Protein AF-A0A8H7UE81-F1 (afdb_monomer_lite)

Foldseek 3Di:
DDDDDDDDDDDDDDDDDDDDDDDDDDDDDDDDDDDDDPPVVVVVVVVVVVVVVVVVVVVVVVVVVVVVVVVVVVVVVVVVVVVVVVVVVVVVVVVVVVVVVVVVVVVVVVVVVVVVVVVVLVCLQDCQPDFDFLFAALQRWTWGDRACHVPPDPAPPLKIKTWGHDPVSLVVQQVLVVDDDDDPPPDPDDPARHLVRSLVVCVVVVNPVSSVLSVVLVCVVVVNDDDDPVSNDGDMDIDQALVVLVVVLVVQDCVDPGSVSSSVSCVVCSVSSNVSSVVVVD

Sequence (282 aa):
MDRADTDNDNDIAETEETNDSLQSESEALSDEEEEEDEEEEDIRKVQRRAEHESRHKSRQAKLKQRQLEREAMENRRLKLYQQQRAEARAKSQEMKLKAEQRRKLDESERQLHKKLEQIERDMRKFATLRVRPLGRDRFYNKYYYFDNIGGSCVHGTSRLYVQSPTDADIVVLRSRDESEPMDADELPCGRGGGTDFMTQLMRAQGLQKEAEWLQRKILTLRGNLETSHDDSSDRWYCYSEPEEIDALLEWLNPQGVREYRLKNEIEKQYHGMITGMKKRTH

Secondary structure (DSSP, 8-state):
-------------------------------------HHHHHHHHHHHHHHHHHHHHHHHHHHHHHHHHHHHHHHHHHHHHHHHHHHHHHHHHHHHHHHHHHHHHHHHHHHHHHHHHHHHHHHHHH-TT-PPP-EE-TT--EEEE--STTSSSSS----EEEEPPPHHHHHHHHTTTSS----TT--SS-S--SHHHHHHHHHHTT-HHHHHHHHHHHHHTTTSS---TTTTSPPEEEE-SHHHHHHHHHHS-TTSHHHHHHHHHHHHHHHHHHHHHHTT--

Structure (mmCIF, N/CA/C/O backbone):
data_AF-A0A8H7UE81-F1
#
_entry.id   AF-A0A8H7UE81-F1
#
loop_
_atom_site.group_PDB
_atom_site.id
_atom_site.type_symbol
_atom_site.label_atom_id
_atom_site.label_alt_id
_atom_site.label_comp_id
_atom_site.label_asym_id
_atom_site.label_entity_id
_atom_site.label_seq_id
_atom_site.pdbx_PDB_ins_code
_atom_site.Cartn_x
_atom_site.Cartn_y
_atom_site.Cartn_z
_atom_site.occupancy
_atom_site.B_iso_or_equiv
_atom_site.auth_seq_id
_atom_site.auth_comp_id
_atom_site.auth_asym_id
_atom_site.auth_atom_id
_atom_site.pdbx_PDB_model_num
ATOM 1 N N . MET A 1 1 ? -39.812 -37.797 3.261 1.00 41.59 1 MET A N 1
ATOM 2 C CA . MET A 1 1 ? -38.923 -38.138 4.397 1.00 41.59 1 MET A CA 1
ATOM 3 C C . MET A 1 1 ? -39.091 -37.059 5.461 1.00 41.59 1 MET A C 1
ATOM 5 O O . MET A 1 1 ? -38.362 -36.081 5.407 1.00 41.59 1 MET A O 1
ATOM 9 N N . ASP A 1 2 ? -40.072 -37.045 6.365 1.00 37.84 2 ASP A N 1
ATOM 10 C CA . ASP A 1 2 ? -41.006 -38.036 6.963 1.00 37.84 2 ASP A CA 1
ATOM 11 C C . ASP A 1 2 ? -40.688 -38.277 8.447 1.00 37.84 2 ASP A C 1
ATOM 13 O O . ASP A 1 2 ? -39.939 -39.198 8.796 1.00 37.84 2 ASP A O 1
ATOM 17 N N . ARG A 1 3 ? -41.282 -37.418 9.286 1.00 41.06 3 ARG A N 1
ATOM 18 C CA . ARG A 1 3 ? -41.897 -37.653 10.612 1.00 41.06 3 ARG A CA 1
ATOM 19 C C . ARG A 1 3 ? -42.258 -36.261 11.166 1.00 41.06 3 ARG A C 1
ATOM 21 O O . ARG A 1 3 ? -41.348 -35.463 11.360 1.00 41.06 3 ARG A O 1
ATOM 28 N N . ALA A 1 4 ? -43.525 -35.843 11.190 1.00 41.62 4 ALA A N 1
ATOM 29 C CA . ALA A 1 4 ? -44.670 -36.420 11.915 1.00 41.62 4 ALA A CA 1
ATOM 30 C C . ALA A 1 4 ? -44.394 -36.415 13.432 1.00 41.62 4 ALA A C 1
ATOM 32 O O . ALA A 1 4 ? -43.507 -37.148 13.867 1.00 41.62 4 ALA A O 1
ATOM 33 N N . ASP A 1 5 ? -44.918 -35.479 14.230 1.00 44.38 5 ASP A N 1
ATOM 34 C CA . ASP A 1 5 ? -46.324 -35.082 14.507 1.00 44.38 5 ASP A CA 1
ATOM 35 C C . ASP A 1 5 ? -46.954 -35.937 15.618 1.00 44.38 5 ASP A C 1
ATOM 37 O O . ASP A 1 5 ? -47.146 -37.135 15.431 1.00 44.38 5 ASP A O 1
ATOM 41 N N . THR A 1 6 ? -47.316 -35.283 16.729 1.00 46.00 6 THR A N 1
ATOM 42 C CA . THR A 1 6 ? -48.453 -35.596 17.623 1.00 46.00 6 THR A CA 1
ATOM 43 C C . THR A 1 6 ? -48.687 -34.403 18.554 1.00 46.00 6 THR A C 1
ATOM 45 O O . THR A 1 6 ? -47.811 -34.079 19.360 1.00 46.00 6 THR A O 1
ATOM 48 N N . ASP A 1 7 ? -49.865 -33.794 18.479 1.00 40.25 7 ASP A N 1
ATOM 49 C CA . ASP A 1 7 ? -50.417 -32.912 19.514 1.00 40.25 7 ASP A CA 1
ATOM 50 C C . ASP A 1 7 ? -50.846 -33.718 20.760 1.00 40.25 7 ASP A C 1
ATOM 52 O O . ASP A 1 7 ? -51.019 -34.934 20.669 1.00 40.25 7 ASP A O 1
ATOM 56 N N . ASN A 1 8 ? -51.094 -33.048 21.896 1.00 36.12 8 ASN A N 1
ATOM 57 C CA . ASN A 1 8 ? -52.338 -33.273 22.651 1.00 36.12 8 ASN A CA 1
ATOM 58 C C . ASN A 1 8 ? -52.671 -32.117 23.613 1.00 36.12 8 ASN A C 1
ATOM 60 O O . ASN A 1 8 ? -51.793 -31.467 24.179 1.00 36.12 8 ASN A O 1
ATOM 64 N N . ASP A 1 9 ? -53.971 -31.932 23.803 1.00 34.91 9 ASP A N 1
ATOM 65 C CA . ASP A 1 9 ? -54.678 -30.881 24.525 1.00 34.91 9 ASP A CA 1
ATOM 66 C C . ASP A 1 9 ? -54.268 -30.593 25.983 1.00 34.91 9 ASP A C 1
ATOM 68 O O . ASP A 1 9 ? -54.035 -31.479 26.805 1.00 34.91 9 ASP A O 1
ATOM 72 N N . ASN A 1 10 ? -54.261 -29.291 26.279 1.00 36.09 10 ASN A N 1
ATOM 73 C CA . ASN A 1 10 ? -55.093 -28.618 27.286 1.00 36.09 10 ASN A CA 1
ATOM 74 C C . ASN A 1 10 ? -55.990 -29.496 28.191 1.00 36.09 10 ASN A C 1
ATOM 76 O O . ASN A 1 10 ? -56.840 -30.212 27.677 1.00 36.09 10 ASN A O 1
ATOM 80 N N . ASP A 1 11 ? -55.967 -29.251 29.510 1.00 35.97 11 ASP A N 1
ATOM 81 C CA . ASP A 1 11 ? -57.231 -29.142 30.257 1.00 35.97 11 ASP A CA 1
ATOM 82 C C . ASP A 1 11 ? -57.127 -28.319 31.555 1.00 35.97 11 ASP A C 1
ATOM 84 O O . ASP A 1 11 ? -56.048 -28.167 32.136 1.00 35.97 11 ASP A O 1
ATOM 88 N N . ILE A 1 12 ? -58.266 -27.774 31.996 1.00 38.56 12 ILE A N 1
ATOM 89 C CA . ILE A 1 12 ? -58.421 -26.955 33.212 1.00 38.56 12 ILE A CA 1
ATOM 90 C C . ILE A 1 12 ? -59.447 -27.633 34.124 1.00 38.56 12 ILE A C 1
ATOM 92 O O . ILE A 1 12 ? -60.544 -27.955 33.680 1.00 38.56 12 ILE A O 1
ATOM 96 N N . ALA A 1 13 ? -59.124 -27.792 35.409 1.00 36.06 13 ALA A N 1
ATOM 97 C CA . ALA A 1 13 ? -60.052 -28.320 36.408 1.00 36.06 13 ALA A CA 1
ATOM 98 C C . ALA A 1 13 ? -60.057 -27.448 37.672 1.00 36.06 13 ALA A C 1
ATOM 100 O O . ALA A 1 13 ? -59.166 -27.540 38.519 1.00 36.06 13 ALA A O 1
ATOM 101 N N . GLU A 1 14 ? -61.080 -26.605 37.792 1.00 34.16 14 GLU A N 1
ATOM 102 C CA . GLU A 1 14 ? -61.516 -26.038 39.068 1.00 34.16 14 GLU A CA 1
ATOM 103 C C . GLU A 1 14 ? -62.412 -27.061 39.782 1.00 34.16 14 GLU A C 1
ATOM 105 O O . GLU A 1 14 ? -63.238 -27.712 39.144 1.00 34.16 14 GLU A O 1
ATOM 110 N N . THR A 1 15 ? -62.301 -27.170 41.107 1.00 34.50 15 THR A N 1
ATOM 111 C CA . THR A 1 15 ? -63.325 -27.814 41.944 1.00 34.50 15 THR A CA 1
ATOM 112 C C . THR A 1 15 ? -63.499 -27.016 43.231 1.00 34.50 15 THR A C 1
ATOM 114 O O . THR A 1 15 ? -62.699 -27.143 44.162 1.00 34.50 15 THR A O 1
ATOM 117 N N . GLU A 1 16 ? -64.543 -26.194 43.284 1.00 33.41 16 GLU A N 1
ATOM 118 C CA . GLU A 1 16 ? -65.120 -25.751 44.552 1.00 33.41 16 GLU A CA 1
ATOM 119 C C . GLU A 1 16 ? -65.961 -26.891 45.145 1.00 33.41 16 GLU A C 1
ATOM 121 O O . GLU A 1 16 ? -66.726 -27.527 44.426 1.00 33.41 16 GLU A O 1
ATOM 126 N N . GLU A 1 17 ? -65.902 -27.083 46.462 1.00 35.72 17 GLU A N 1
ATOM 127 C CA . GLU A 1 17 ? -67.034 -27.603 47.238 1.00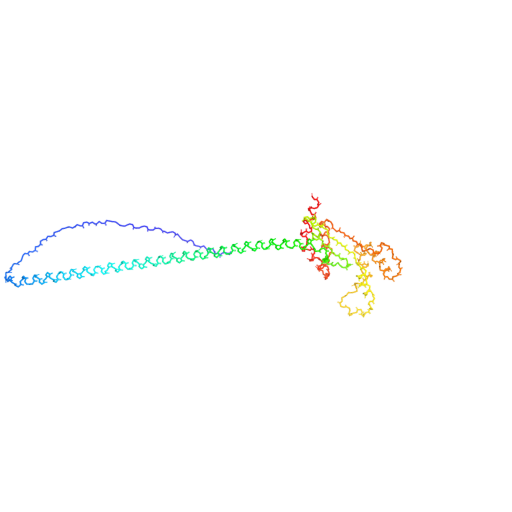 35.72 17 GLU A CA 1
ATOM 128 C C . GLU A 1 17 ? -67.204 -26.734 48.492 1.00 35.72 17 GLU A C 1
ATOM 130 O O . GLU A 1 17 ? -66.238 -26.178 49.023 1.00 35.72 17 GLU A O 1
ATOM 135 N N . THR A 1 18 ? -68.452 -26.554 48.928 1.00 29.69 18 THR A N 1
ATOM 136 C CA . THR A 1 18 ? -68.855 -25.601 49.976 1.00 29.69 18 THR A CA 1
ATOM 137 C C . THR A 1 18 ? -69.979 -26.179 50.845 1.00 29.69 18 THR A C 1
ATOM 139 O O . THR A 1 18 ? -70.654 -27.115 50.422 1.00 29.69 18 THR A O 1
ATOM 142 N N . ASN A 1 19 ? -70.222 -25.563 52.016 1.00 31.36 19 ASN A N 1
ATOM 143 C CA . ASN A 1 19 ? -71.330 -25.861 52.950 1.00 31.36 19 ASN A CA 1
ATOM 144 C C . ASN A 1 19 ? -71.266 -27.247 53.655 1.00 31.36 19 ASN A C 1
ATOM 146 O O . ASN A 1 19 ? -70.508 -28.116 53.245 1.00 31.36 19 ASN A O 1
ATOM 150 N N . ASP A 1 20 ? -71.962 -27.542 54.767 1.00 30.06 20 ASP A N 1
ATOM 151 C CA . ASP A 1 20 ? -72.827 -26.783 55.711 1.00 30.06 20 ASP A CA 1
ATOM 152 C C . ASP A 1 20 ? -72.676 -27.488 57.103 1.00 30.06 20 ASP A C 1
ATOM 154 O O . ASP A 1 20 ? -72.632 -28.714 57.131 1.00 30.06 20 ASP A O 1
ATOM 158 N N . SER A 1 21 ? -72.355 -26.847 58.242 1.00 31.47 21 SER A N 1
ATOM 159 C CA . SER A 1 21 ? -73.220 -26.100 59.197 1.00 31.47 21 SER A CA 1
ATOM 160 C C . SER A 1 21 ? -73.780 -26.932 60.384 1.00 31.47 21 SER A C 1
ATOM 162 O O . SER A 1 21 ? -73.646 -28.149 60.409 1.00 31.47 21 SER A O 1
ATOM 164 N N . LEU A 1 22 ? -74.386 -26.231 61.364 1.00 32.94 22 LEU A N 1
ATOM 165 C CA . LEU A 1 22 ? -74.995 -26.671 62.650 1.00 32.94 22 LEU A CA 1
ATOM 166 C C . LEU A 1 22 ? -73.989 -27.173 63.729 1.00 32.94 22 LEU A C 1
ATOM 168 O O . LEU A 1 22 ? -73.112 -27.976 63.438 1.00 32.94 22 LEU A O 1
ATOM 172 N N . GLN A 1 23 ? -73.889 -26.623 64.956 1.00 30.14 23 GLN A N 1
ATOM 173 C CA . GLN A 1 23 ? -74.858 -26.346 66.057 1.00 30.14 23 GLN A CA 1
ATOM 174 C C . GLN A 1 23 ? -75.283 -27.621 66.825 1.00 30.14 23 GLN A C 1
ATOM 176 O O . GLN A 1 23 ? -75.613 -28.615 66.196 1.00 30.14 23 GLN A O 1
ATOM 181 N N . SER A 1 24 ? -75.004 -27.701 68.142 1.00 31.77 24 SER A N 1
ATOM 182 C CA . SER A 1 24 ? -75.920 -27.451 69.298 1.00 31.77 24 SER A CA 1
ATOM 183 C C . SER A 1 24 ? -76.990 -28.559 69.452 1.00 31.77 24 SER A C 1
ATOM 185 O O . SER A 1 24 ? -77.521 -29.004 68.447 1.00 31.77 24 SER A O 1
ATOM 187 N N . GLU A 1 25 ? -77.364 -29.085 70.628 1.00 31.19 25 GLU A N 1
ATOM 188 C CA . GLU A 1 25 ? -77.240 -28.618 72.026 1.00 31.19 25 GLU A CA 1
ATOM 189 C C . GLU A 1 25 ? -77.549 -29.777 73.020 1.00 31.19 25 GLU A C 1
ATOM 191 O O . GLU A 1 25 ? -78.052 -30.802 72.570 1.00 31.19 25 GLU A O 1
ATOM 196 N N . SER A 1 26 ? -77.324 -29.571 74.336 1.00 31.92 26 SER A N 1
ATOM 197 C CA . SER A 1 26 ? -77.965 -30.279 75.488 1.00 31.92 26 SER A CA 1
ATOM 198 C C . SER A 1 26 ? -77.801 -31.833 75.603 1.00 31.92 26 SER A C 1
ATOM 200 O O . SER A 1 26 ? -77.196 -32.456 74.738 1.00 31.92 26 SER A O 1
ATOM 202 N N . GLU A 1 27 ? -78.176 -32.564 76.675 1.00 32.25 27 GLU A N 1
ATOM 203 C CA . GLU A 1 27 ? -78.652 -32.262 78.050 1.00 32.25 27 GLU A CA 1
ATOM 204 C C . GLU A 1 27 ? -78.404 -33.467 79.011 1.00 32.25 27 GLU A C 1
ATOM 206 O O . GLU A 1 27 ? -78.189 -34.563 78.509 1.00 32.25 27 GLU A O 1
ATOM 211 N N . ALA A 1 28 ? -78.501 -33.256 80.345 1.00 33.12 28 ALA A N 1
ATOM 212 C CA . ALA A 1 28 ? -78.906 -34.187 81.445 1.00 33.12 28 ALA A CA 1
ATOM 213 C C . ALA A 1 28 ? -78.348 -35.647 81.543 1.00 33.12 28 ALA A C 1
ATOM 215 O O . ALA A 1 28 ? -78.175 -36.342 80.553 1.00 33.12 28 ALA A O 1
ATOM 216 N N . LEU A 1 29 ? -78.122 -36.277 82.709 1.00 31.31 29 LEU A N 1
ATOM 217 C CA . LEU A 1 29 ? -78.231 -35.955 84.156 1.00 31.31 29 LEU A CA 1
ATOM 218 C C . LEU A 1 29 ? -77.069 -36.745 84.872 1.00 31.31 29 LEU A C 1
ATOM 220 O O . LEU A 1 29 ? -76.071 -36.982 84.195 1.00 31.31 29 LEU A O 1
ATOM 224 N N . SER A 1 30 ? -77.004 -37.201 86.139 1.00 29.77 30 SER A N 1
ATOM 225 C CA . SER A 1 30 ? -77.845 -37.252 87.361 1.00 29.77 30 SER A CA 1
ATOM 226 C C . SER A 1 30 ? -76.956 -37.243 88.624 1.00 29.77 30 SER A C 1
ATOM 228 O O . SER A 1 30 ? -75.737 -37.372 88.514 1.00 29.77 30 SER A O 1
ATOM 230 N N . ASP A 1 31 ? -77.568 -37.151 89.808 1.00 30.66 31 ASP A N 1
ATOM 231 C CA . ASP A 1 31 ? -76.907 -37.253 91.121 1.00 30.66 31 ASP A CA 1
ATOM 232 C C . ASP A 1 31 ? -76.644 -38.700 91.581 1.00 30.66 31 ASP A C 1
ATOM 234 O O . ASP A 1 31 ? -77.321 -39.630 91.141 1.00 30.66 31 ASP A O 1
ATOM 238 N N . GLU A 1 32 ? -75.716 -38.845 92.532 1.00 32.62 32 GLU A N 1
ATOM 239 C CA . GLU A 1 32 ? -75.903 -39.583 93.797 1.00 32.62 32 GLU A CA 1
ATOM 240 C C . GLU A 1 32 ? -74.931 -38.977 94.843 1.00 32.62 32 GLU A C 1
ATOM 242 O O . GLU A 1 32 ? -73.785 -38.662 94.511 1.00 32.62 32 GLU A O 1
ATOM 247 N N . GLU A 1 33 ? -75.396 -38.736 96.074 1.00 33.41 33 GLU A N 1
ATOM 248 C CA . GLU A 1 33 ? -74.637 -38.086 97.164 1.00 33.41 33 GLU A CA 1
ATOM 249 C C . GLU A 1 33 ? -74.124 -39.112 98.189 1.00 33.41 33 GLU A C 1
ATOM 251 O O . GLU A 1 33 ? -74.821 -40.081 98.476 1.00 33.41 33 GLU A O 1
ATOM 256 N N . GLU A 1 34 ? -72.974 -38.846 98.823 1.00 32.41 34 GLU A N 1
ATOM 257 C CA . GLU A 1 34 ? -72.716 -39.248 100.218 1.00 32.41 34 GLU A CA 1
ATOM 258 C C . GLU A 1 34 ? -71.622 -38.354 100.854 1.00 32.41 34 GLU A C 1
ATOM 260 O O . GLU A 1 34 ? -70.710 -37.877 100.171 1.00 32.41 34 GLU A O 1
ATOM 265 N N . GLU A 1 35 ? -71.761 -38.082 102.155 1.00 33.22 35 GLU A N 1
ATOM 266 C CA . GLU A 1 35 ? -70.891 -37.231 102.996 1.00 33.22 35 GLU A CA 1
ATOM 267 C C . GLU A 1 35 ? -69.683 -38.066 103.530 1.00 33.22 35 GLU A C 1
ATOM 269 O O . GLU A 1 35 ? -69.593 -39.258 103.246 1.00 33.22 35 GLU A O 1
ATOM 274 N N . GLU A 1 36 ? -68.675 -37.605 104.283 1.00 33.59 36 GLU A N 1
ATOM 275 C CA . GLU A 1 36 ? -68.329 -36.338 104.955 1.00 33.59 36 GLU A CA 1
ATOM 276 C C . GLU A 1 36 ? -66.791 -36.370 105.223 1.00 33.59 36 GLU A C 1
ATOM 278 O O . GLU A 1 36 ? -66.285 -37.449 105.518 1.00 33.59 36 GLU A O 1
ATOM 283 N N . ASP A 1 37 ? -66.036 -35.257 105.108 1.00 37.47 37 ASP A N 1
ATOM 284 C CA . ASP A 1 37 ? -64.679 -35.052 105.712 1.00 37.47 37 ASP A CA 1
ATOM 285 C C . ASP A 1 37 ? -64.059 -33.704 105.241 1.00 37.47 37 ASP A C 1
ATOM 287 O O . ASP A 1 37 ? -63.240 -33.634 104.314 1.00 37.47 37 ASP A O 1
ATOM 291 N N . GLU A 1 38 ? -64.468 -32.578 105.839 1.00 51.12 38 GLU A N 1
ATOM 292 C CA . GLU A 1 38 ? -64.160 -31.243 105.283 1.00 51.12 38 GLU A CA 1
ATOM 293 C C . GLU A 1 38 ? -62.672 -30.822 105.366 1.00 51.12 38 GLU A C 1
ATOM 295 O O . GLU A 1 38 ? -62.179 -30.126 104.471 1.00 51.12 38 GLU A O 1
ATOM 300 N N . GLU A 1 39 ? -61.924 -31.249 106.394 1.00 48.16 39 GLU A N 1
ATOM 301 C CA . GLU A 1 39 ? -60.552 -30.757 106.633 1.00 48.16 39 GLU A CA 1
ATOM 302 C C . GLU A 1 39 ? -59.500 -31.334 105.659 1.00 48.16 39 GLU A C 1
ATOM 304 O O . GLU A 1 39 ? -58.555 -30.635 105.276 1.00 48.16 39 GLU A O 1
ATOM 309 N N . GLU A 1 40 ? -59.662 -32.577 105.186 1.00 46.91 40 GLU A N 1
ATOM 310 C CA . GLU A 1 40 ? -58.766 -33.151 104.167 1.00 46.91 40 GLU A CA 1
ATOM 311 C C . GLU A 1 40 ? -59.047 -32.593 102.761 1.00 46.91 40 GLU A C 1
ATOM 313 O O . GLU A 1 40 ? -58.110 -32.370 101.982 1.00 46.91 40 GLU A O 1
ATOM 318 N N . GLU A 1 41 ? -60.312 -32.317 102.423 1.00 50.47 41 GLU A N 1
ATOM 319 C CA . GLU A 1 41 ? -60.690 -31.771 101.113 1.00 50.47 41 GLU A CA 1
ATOM 320 C C . GLU A 1 41 ? -60.045 -30.398 100.862 1.00 50.47 41 GLU A C 1
ATOM 322 O O . GLU A 1 41 ? -59.565 -30.136 99.755 1.00 50.47 41 GLU A O 1
ATOM 327 N N . ASP A 1 42 ? -59.946 -29.542 101.886 1.00 55.59 42 ASP A N 1
ATOM 328 C CA . ASP A 1 42 ? -59.357 -28.202 101.773 1.00 55.59 42 ASP A CA 1
ATOM 329 C C . ASP A 1 42 ? -57.827 -28.211 101.617 1.00 55.59 42 ASP A C 1
ATOM 331 O O . ASP A 1 42 ? -57.296 -27.510 100.744 1.00 55.59 42 ASP A O 1
ATOM 335 N N . ILE A 1 43 ? -57.104 -29.093 102.319 1.00 56.38 43 ILE A N 1
ATOM 336 C CA . ILE A 1 43 ? -55.666 -29.312 102.065 1.00 56.38 43 ILE A CA 1
ATOM 337 C C . ILE A 1 43 ? -55.464 -29.818 100.628 1.00 56.38 43 ILE A C 1
ATOM 339 O O . ILE A 1 43 ? -54.633 -29.288 99.876 1.00 56.38 43 ILE A O 1
ATOM 343 N N . ARG A 1 44 ? -56.284 -30.787 100.197 1.00 57.00 44 ARG A N 1
ATOM 344 C CA . ARG A 1 44 ? -56.272 -31.317 98.827 1.00 57.00 44 ARG A CA 1
ATOM 345 C C . ARG A 1 44 ? -56.682 -30.249 97.799 1.00 57.00 44 ARG A C 1
ATOM 347 O O . ARG A 1 44 ? -56.154 -30.257 96.689 1.00 57.00 44 ARG A O 1
ATOM 354 N N . LYS A 1 45 ? -57.584 -29.300 98.101 1.00 61.69 45 LYS A N 1
ATOM 355 C CA . LYS A 1 45 ? -57.950 -28.158 97.221 1.00 61.69 45 LYS A CA 1
ATOM 356 C C . LYS A 1 45 ? -56.788 -27.181 97.067 1.00 61.69 45 LYS A C 1
ATOM 358 O O . LYS A 1 45 ? -56.515 -26.753 95.946 1.00 61.69 45 LYS A O 1
ATOM 363 N N . VAL A 1 46 ? -56.087 -26.839 98.152 1.00 64.25 46 VAL A N 1
ATOM 364 C CA . VAL A 1 46 ? -54.916 -25.944 98.104 1.00 64.25 46 VAL A CA 1
ATOM 365 C C . VAL A 1 46 ? -53.786 -26.579 97.292 1.00 64.25 46 VAL A C 1
ATOM 367 O O . VAL A 1 46 ? -53.226 -25.920 96.413 1.00 64.25 46 VAL A O 1
ATOM 370 N N . GLN A 1 47 ? -53.515 -27.874 97.490 1.00 64.44 47 GLN A N 1
ATOM 371 C CA . GLN A 1 47 ? -52.547 -28.616 96.676 1.00 64.44 47 GLN A CA 1
ATOM 372 C C . GLN A 1 47 ? -52.983 -28.701 95.203 1.00 64.44 47 GLN A C 1
ATOM 374 O O . GLN A 1 47 ? -52.216 -28.300 94.327 1.00 64.44 47 GLN A O 1
ATOM 379 N N . ARG A 1 48 ? -54.236 -29.093 94.909 1.00 66.12 48 ARG A N 1
ATOM 380 C CA . ARG A 1 48 ? -54.786 -29.106 93.535 1.00 66.12 48 ARG A CA 1
ATOM 381 C C . ARG A 1 48 ? -54.711 -27.723 92.870 1.00 66.12 48 ARG A C 1
ATOM 383 O O . ARG A 1 48 ? -54.353 -27.649 91.697 1.00 66.12 48 ARG A O 1
ATOM 390 N N . ARG A 1 49 ? -54.964 -26.621 93.592 1.00 64.88 49 ARG A N 1
ATOM 391 C CA . ARG A 1 49 ? -54.778 -25.243 93.084 1.00 64.88 49 ARG A CA 1
ATOM 392 C C . ARG A 1 49 ? -53.312 -24.934 92.780 1.00 64.88 49 ARG A C 1
ATOM 394 O O . ARG A 1 49 ? -53.028 -24.444 91.689 1.00 64.88 49 ARG A O 1
ATOM 401 N N . ALA A 1 50 ? -52.384 -25.252 93.683 1.00 64.19 50 ALA A N 1
ATOM 402 C CA . ALA A 1 50 ? -50.952 -25.020 93.479 1.00 64.19 50 ALA A CA 1
ATOM 403 C C . ALA A 1 50 ? -50.387 -25.841 92.301 1.00 64.19 50 ALA A C 1
ATOM 405 O O . ALA A 1 50 ? -49.640 -25.313 91.471 1.00 64.19 50 ALA A O 1
ATOM 406 N N . GLU A 1 51 ? -50.794 -27.106 92.166 1.00 63.72 51 GLU A N 1
ATOM 407 C CA . GLU A 1 51 ? -50.457 -27.948 91.016 1.00 63.72 51 GLU A CA 1
ATOM 408 C C . GLU A 1 51 ? -51.089 -27.444 89.719 1.00 63.72 51 GLU A C 1
ATOM 410 O O . GLU A 1 51 ? -50.429 -27.443 88.678 1.00 63.72 51 GLU A O 1
ATOM 415 N N . HIS A 1 52 ? -52.345 -26.989 89.756 1.00 65.94 52 HIS A N 1
ATOM 416 C CA . HIS A 1 52 ? -53.023 -26.437 88.587 1.00 65.94 52 HIS A CA 1
ATOM 417 C C . HIS A 1 52 ? -52.377 -25.120 88.139 1.00 65.94 52 HIS A C 1
ATOM 419 O O . HIS A 1 52 ? -52.134 -24.936 86.948 1.00 65.94 52 HIS A O 1
ATOM 425 N N . GLU A 1 53 ? -51.982 -24.245 89.069 1.00 63.81 53 GLU A N 1
ATOM 426 C CA . GLU A 1 53 ? -51.165 -23.064 88.775 1.00 63.81 53 GLU A CA 1
ATOM 427 C C . GLU A 1 53 ? -49.791 -23.433 88.206 1.00 63.81 53 GLU A C 1
ATOM 429 O O . GLU A 1 53 ? -49.356 -22.823 87.230 1.00 63.81 53 GLU A O 1
ATOM 434 N N . SER A 1 54 ? -49.110 -24.431 88.776 1.00 68.00 54 SER A N 1
ATOM 435 C CA . SER A 1 54 ? -47.811 -24.919 88.290 1.00 68.00 54 SER A CA 1
ATOM 436 C C . SER A 1 54 ? -47.920 -25.477 86.864 1.00 68.00 54 SER A C 1
ATOM 438 O O . SER A 1 54 ? -47.187 -25.060 85.960 1.00 68.00 54 SER A O 1
ATOM 440 N N . ARG A 1 55 ? -48.922 -26.331 86.611 1.00 69.44 55 ARG A N 1
ATOM 441 C CA . ARG A 1 55 ? -49.275 -26.843 85.279 1.00 69.44 55 ARG A CA 1
ATOM 442 C C . ARG A 1 55 ? -49.665 -25.721 84.321 1.00 69.44 55 ARG A C 1
ATOM 444 O O . ARG A 1 55 ? -49.245 -25.761 83.168 1.00 69.44 55 ARG A O 1
ATOM 451 N N . HIS A 1 56 ? -50.403 -24.705 84.767 1.00 68.75 56 HIS A N 1
ATOM 452 C CA . HIS A 1 56 ? -50.798 -23.568 83.933 1.00 68.75 56 HIS A CA 1
ATOM 453 C C . HIS A 1 56 ? -49.591 -22.698 83.548 1.00 68.75 56 HIS A C 1
ATOM 455 O O . HIS A 1 56 ? -49.387 -22.426 82.364 1.00 68.75 56 HIS A O 1
ATOM 461 N N . LYS A 1 57 ? -48.730 -22.351 84.514 1.00 71.50 57 LYS A N 1
ATOM 462 C CA . LYS A 1 57 ? -47.461 -21.628 84.300 1.00 71.50 57 LYS A CA 1
ATOM 463 C C . LYS A 1 57 ? -46.530 -22.415 83.363 1.00 71.50 57 LYS A C 1
ATOM 465 O O . LYS A 1 57 ? -45.980 -21.845 82.422 1.00 71.50 57 LYS A O 1
ATOM 470 N N . SER A 1 58 ? -46.442 -23.737 83.532 1.00 75.25 58 SER A N 1
ATOM 471 C CA . SER A 1 58 ? -45.701 -24.645 82.641 1.00 75.25 58 SER A CA 1
ATOM 472 C C . SER A 1 58 ? -46.290 -24.697 81.220 1.00 75.25 58 SER A C 1
ATOM 474 O O . SER A 1 58 ? -45.561 -24.546 80.236 1.00 75.25 58 SER A O 1
ATOM 476 N N . ARG A 1 59 ? -47.620 -24.807 81.075 1.00 75.44 59 ARG A N 1
ATOM 477 C CA . ARG A 1 59 ? -48.318 -24.793 79.773 1.00 75.44 59 ARG A CA 1
ATOM 478 C C . ARG A 1 59 ? -48.140 -23.452 79.051 1.00 75.44 59 ARG A C 1
ATOM 480 O O . ARG A 1 59 ? -47.919 -23.434 77.841 1.00 75.44 59 ARG A O 1
ATOM 487 N N . GLN A 1 60 ? -48.161 -22.346 79.793 1.00 78.75 60 GLN A N 1
ATOM 488 C CA . GLN A 1 60 ? -47.905 -20.995 79.291 1.00 78.75 60 GLN A CA 1
ATOM 489 C C . GLN A 1 60 ? -46.439 -20.808 78.855 1.00 78.75 60 GLN A C 1
ATOM 491 O O . GLN A 1 60 ? -46.185 -20.226 77.801 1.00 78.75 60 GLN A O 1
ATOM 496 N N . ALA A 1 61 ? -45.472 -21.356 79.601 1.00 82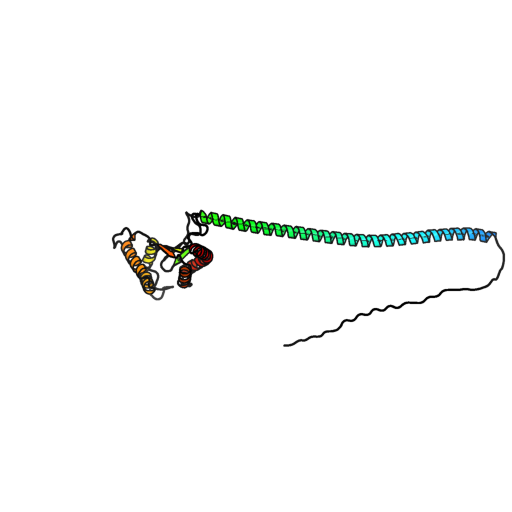.19 61 ALA A N 1
ATOM 497 C CA . ALA A 1 61 ? -44.062 -21.368 79.207 1.00 82.19 61 ALA A CA 1
ATOM 498 C C . ALA A 1 61 ? -43.827 -22.198 77.930 1.00 82.19 61 ALA A C 1
ATOM 500 O O . ALA A 1 61 ? -43.147 -21.738 77.012 1.00 82.19 61 ALA A O 1
ATOM 501 N N . LYS A 1 62 ? -44.456 -23.377 77.824 1.00 83.75 62 LYS A N 1
ATOM 502 C CA . LYS A 1 62 ? -44.365 -24.259 76.646 1.00 83.75 62 LYS A CA 1
ATOM 503 C C . LYS A 1 62 ? -44.992 -23.629 75.392 1.00 83.75 62 LYS A C 1
ATOM 505 O O . LYS A 1 62 ? -44.476 -23.809 74.290 1.00 83.75 62 LYS A O 1
ATOM 510 N N . LEU A 1 63 ? -46.054 -22.832 75.552 1.00 81.81 63 LEU A N 1
ATOM 511 C CA . LEU A 1 63 ? -46.610 -21.993 74.481 1.00 81.81 63 LEU A CA 1
ATOM 512 C C . LEU A 1 63 ? -45.630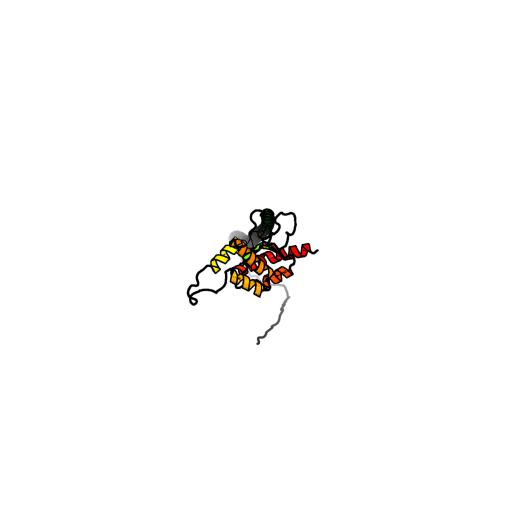 -20.895 74.040 1.00 81.81 63 LEU A C 1
ATOM 514 O O . LEU A 1 63 ? -45.375 -20.777 72.843 1.00 81.81 63 LEU A O 1
ATOM 518 N N . LYS A 1 64 ? -45.021 -20.156 74.980 1.00 87.31 64 LYS A N 1
ATOM 519 C CA . LYS A 1 64 ? -44.016 -19.121 74.666 1.00 87.31 64 LYS A CA 1
ATOM 520 C C . LYS A 1 64 ? -42.780 -19.688 73.962 1.00 87.31 64 LYS A C 1
ATOM 522 O O . LYS A 1 64 ? -42.309 -19.092 73.000 1.00 87.31 64 LYS A O 1
ATOM 527 N N . GLN A 1 65 ? -42.289 -20.859 74.375 1.00 80.94 65 GLN A N 1
ATOM 528 C CA . GLN A 1 65 ? -41.200 -21.555 73.673 1.00 80.94 65 GLN A CA 1
ATOM 529 C C . GLN A 1 65 ? -41.571 -21.866 72.214 1.00 80.94 65 GLN A C 1
ATOM 531 O O . GLN A 1 65 ? -40.784 -21.593 71.313 1.00 80.94 65 GLN A O 1
ATOM 536 N N . ARG A 1 66 ? -42.796 -22.350 71.964 1.00 85.25 66 ARG A N 1
ATOM 537 C CA . ARG A 1 66 ? -43.293 -22.653 70.610 1.00 85.25 66 ARG A CA 1
ATOM 538 C C . ARG A 1 66 ? -43.563 -21.398 69.761 1.00 85.25 66 ARG A C 1
ATOM 540 O O . ARG A 1 66 ? -43.529 -21.480 68.536 1.00 85.25 66 ARG A O 1
ATOM 547 N N . GLN A 1 67 ? -43.824 -20.246 70.382 1.00 85.62 67 GLN A N 1
ATOM 548 C CA . GLN A 1 67 ? -43.884 -18.945 69.698 1.00 85.62 67 GLN A CA 1
ATOM 549 C C . GLN A 1 67 ? -42.482 -18.488 69.277 1.00 85.62 67 GLN A C 1
ATOM 551 O O . GLN A 1 67 ? -42.251 -18.284 68.088 1.00 85.62 67 GLN A O 1
ATOM 556 N N . LEU A 1 68 ? -41.523 -18.470 70.210 1.00 86.31 68 LEU A N 1
ATOM 557 C CA . LEU A 1 68 ? -40.117 -18.142 69.936 1.00 86.31 68 LEU A CA 1
ATOM 558 C C . LEU A 1 68 ? -39.493 -19.058 68.868 1.00 86.31 68 LEU A C 1
ATOM 560 O O . LEU A 1 68 ? -38.695 -18.605 68.052 1.00 86.31 68 LEU A O 1
ATOM 564 N N . GLU A 1 69 ? -39.869 -20.338 68.832 1.00 85.00 69 GLU A N 1
ATOM 565 C CA . GLU A 1 69 ? -39.439 -21.288 67.799 1.00 85.00 69 GLU A CA 1
ATOM 566 C C . GLU A 1 69 ? -39.986 -20.929 66.404 1.00 85.00 69 GLU A C 1
ATOM 568 O O . GLU A 1 69 ? -39.233 -20.938 65.425 1.00 85.00 69 GLU A O 1
ATOM 573 N N . ARG A 1 70 ? -41.269 -20.551 66.303 1.00 84.25 70 ARG A N 1
ATOM 574 C CA . ARG A 1 70 ? -41.881 -20.071 65.049 1.00 84.25 70 ARG A CA 1
ATOM 575 C C . ARG A 1 70 ? -41.233 -18.773 64.580 1.00 84.25 70 ARG A C 1
ATOM 577 O O . ARG A 1 70 ? -40.775 -18.704 63.443 1.00 84.25 70 ARG A O 1
ATOM 584 N N . GLU A 1 71 ? -41.103 -17.797 65.475 1.00 87.00 71 GLU A N 1
ATOM 585 C CA . GLU A 1 71 ? -40.426 -16.524 65.210 1.00 87.00 71 GLU A CA 1
ATOM 586 C C . GLU A 1 71 ? -38.970 -16.746 64.772 1.00 87.00 71 GLU A C 1
ATOM 588 O O . GLU A 1 71 ? -38.500 -16.104 63.833 1.00 87.00 71 GLU A O 1
ATOM 593 N N . ALA A 1 72 ? -38.248 -17.692 65.383 1.00 88.25 72 ALA A N 1
ATOM 594 C CA . ALA A 1 72 ? -36.892 -18.050 64.972 1.00 88.25 72 ALA A CA 1
ATOM 595 C C . ALA A 1 72 ? -36.851 -18.680 63.568 1.00 88.25 72 ALA A C 1
ATOM 597 O O . ALA A 1 72 ? -35.941 -18.376 62.793 1.00 88.25 72 ALA A O 1
ATOM 598 N N . MET A 1 73 ? -37.824 -19.524 63.211 1.00 85.69 73 MET A N 1
ATOM 599 C CA . MET A 1 73 ? -37.924 -20.133 61.878 1.00 85.69 73 MET A CA 1
ATOM 600 C C . MET A 1 73 ? -38.309 -19.117 60.794 1.00 85.69 73 MET A C 1
ATOM 602 O O . MET A 1 73 ? -37.698 -19.104 59.722 1.00 85.69 73 MET A O 1
ATOM 606 N N . GLU A 1 74 ? -39.235 -18.203 61.079 1.00 85.38 74 GLU A N 1
ATOM 607 C CA . GLU A 1 74 ? -39.583 -17.102 60.174 1.00 85.38 74 GLU A CA 1
ATOM 608 C C . GLU A 1 74 ? -38.412 -16.131 59.993 1.00 85.38 74 GLU A C 1
ATOM 610 O O . GLU A 1 74 ? -38.064 -15.793 58.860 1.00 85.38 74 GLU A O 1
ATOM 615 N N . ASN A 1 75 ? -37.711 -15.773 61.075 1.00 90.50 75 ASN A N 1
ATOM 616 C CA . ASN A 1 75 ? -36.491 -14.966 61.003 1.00 90.50 75 ASN A CA 1
ATOM 617 C C . ASN A 1 75 ? -35.360 -15.668 60.230 1.00 90.50 75 ASN A C 1
ATOM 619 O O . ASN A 1 75 ? -34.610 -14.997 59.520 1.00 90.50 75 ASN A O 1
ATOM 623 N N . ARG A 1 76 ? -35.228 -17.002 60.310 1.00 89.81 76 ARG A N 1
ATOM 624 C CA . ARG A 1 76 ? -34.294 -17.775 59.463 1.00 89.81 76 ARG A CA 1
ATOM 625 C C . ARG A 1 76 ? -34.685 -17.682 57.984 1.00 89.81 76 ARG A C 1
ATOM 627 O O . ARG A 1 76 ? -33.827 -17.368 57.160 1.00 89.81 76 ARG A O 1
ATOM 634 N N . ARG A 1 77 ? -35.969 -17.875 57.648 1.00 91.19 77 ARG A N 1
ATOM 635 C CA . ARG A 1 77 ? -36.481 -17.759 56.266 1.00 91.19 77 ARG A CA 1
ATOM 636 C C . ARG A 1 77 ? -36.278 -16.349 55.702 1.00 91.19 77 ARG A C 1
ATOM 638 O O . ARG A 1 77 ? -35.822 -16.199 54.570 1.00 91.19 77 ARG A O 1
ATOM 645 N N . LEU A 1 78 ? -36.554 -15.320 56.505 1.00 92.12 78 LEU A N 1
ATOM 646 C CA . LEU A 1 78 ? -36.377 -13.919 56.122 1.00 92.12 78 LEU A CA 1
ATOM 647 C C . LEU A 1 78 ? -34.895 -13.570 55.903 1.00 92.12 78 LEU A C 1
ATOM 649 O O . LEU A 1 78 ? -34.571 -12.919 54.912 1.00 92.12 78 LEU A O 1
ATOM 653 N N . LYS A 1 79 ? -33.989 -14.049 56.770 1.00 93.25 79 LYS A N 1
ATOM 654 C CA . LYS A 1 79 ? -32.534 -13.864 56.616 1.00 93.25 79 LYS A CA 1
ATOM 655 C C . LYS A 1 79 ? -31.996 -14.528 55.347 1.00 93.25 79 LYS A C 1
ATOM 657 O O . LYS A 1 79 ? -31.262 -13.876 54.611 1.00 93.25 79 LYS A O 1
ATOM 662 N N . LEU A 1 80 ? -32.408 -15.763 55.044 1.00 92.25 80 LEU A N 1
ATOM 663 C CA . LEU A 1 80 ? -32.027 -16.453 53.801 1.00 92.25 80 LEU A CA 1
ATOM 664 C C . LEU A 1 80 ? -32.505 -15.692 52.554 1.00 92.25 80 LEU A C 1
ATOM 666 O O . LEU A 1 80 ? -31.724 -15.467 51.631 1.00 92.25 80 LEU A O 1
ATOM 670 N N . TYR A 1 81 ? -33.754 -15.217 52.546 1.00 92.06 81 TYR A N 1
ATOM 671 C CA . TYR A 1 81 ? -34.283 -14.407 51.443 1.00 92.06 81 TYR A CA 1
ATOM 672 C C . TYR A 1 81 ? -33.548 -13.061 51.289 1.00 92.06 81 TYR A C 1
ATOM 674 O O . TYR A 1 81 ? -33.235 -12.638 50.174 1.00 92.06 81 TYR A O 1
ATOM 682 N N . GLN A 1 82 ? -33.208 -12.398 52.400 1.00 91.88 82 GLN A N 1
ATOM 683 C CA . GLN A 1 82 ? -32.394 -11.177 52.385 1.00 91.88 82 GLN A CA 1
ATOM 684 C C . GLN A 1 82 ? -30.974 -11.434 51.856 1.00 91.88 82 GLN A C 1
ATOM 686 O O . GLN A 1 82 ? -30.484 -10.634 51.060 1.00 91.88 82 GLN A O 1
ATOM 691 N N . GLN A 1 83 ? -30.344 -12.553 52.234 1.00 93.06 83 GLN A N 1
ATOM 692 C CA . GLN A 1 83 ? -29.029 -12.970 51.733 1.00 93.06 83 GLN A CA 1
ATOM 693 C C . GLN A 1 83 ? -29.062 -13.234 50.223 1.00 93.06 83 GLN A C 1
ATOM 695 O O . GLN A 1 83 ? -28.294 -12.612 49.494 1.00 93.06 83 GLN A O 1
ATOM 700 N N . GLN A 1 84 ? -30.009 -14.040 49.729 1.00 92.94 84 GLN A N 1
ATOM 701 C CA . GLN A 1 84 ? -30.185 -14.290 48.290 1.00 92.94 84 GLN A CA 1
ATOM 702 C C . GLN A 1 84 ? -30.420 -12.989 47.504 1.00 92.94 84 GLN A C 1
ATOM 704 O O . GLN A 1 84 ? -29.824 -12.770 46.449 1.00 92.94 84 GLN A O 1
ATOM 709 N N . ARG A 1 85 ? -31.242 -12.073 48.037 1.00 93.44 85 ARG A N 1
ATOM 710 C CA . ARG A 1 85 ? -31.503 -10.764 47.416 1.00 93.44 85 ARG A CA 1
ATOM 711 C C . ARG A 1 85 ? -30.276 -9.844 47.432 1.00 93.44 85 ARG A C 1
ATOM 713 O O . ARG A 1 85 ? -30.112 -9.049 46.506 1.00 93.44 85 ARG A O 1
ATOM 720 N N . ALA A 1 86 ? -29.425 -9.927 48.454 1.00 91.31 86 ALA A N 1
ATOM 721 C CA . ALA A 1 86 ? -28.157 -9.202 48.515 1.00 91.31 86 ALA A CA 1
ATOM 722 C C . ALA A 1 86 ? -27.131 -9.777 47.522 1.00 91.31 86 ALA A C 1
ATOM 724 O O . ALA A 1 86 ? -26.510 -9.018 46.781 1.00 91.31 86 ALA A O 1
ATOM 725 N N . GLU A 1 87 ? -27.020 -11.102 47.433 1.00 92.31 87 GLU A N 1
ATOM 726 C CA . GLU A 1 87 ? -26.124 -11.797 46.505 1.00 92.31 87 GLU A CA 1
ATOM 727 C C . GLU A 1 87 ? -26.514 -11.552 45.037 1.00 92.31 87 GLU A C 1
ATOM 729 O O . GLU A 1 87 ? -25.664 -11.214 44.214 1.00 92.31 87 GLU A O 1
ATOM 734 N N . ALA A 1 88 ? -27.809 -11.615 44.708 1.00 91.94 88 ALA A N 1
ATOM 735 C CA . ALA A 1 88 ? -28.316 -11.282 43.376 1.00 91.94 88 ALA A CA 1
ATOM 736 C C . ALA A 1 88 ? -28.047 -9.811 42.998 1.00 91.94 88 ALA A C 1
ATOM 738 O O . ALA A 1 88 ? -27.723 -9.507 41.847 1.00 91.94 88 ALA A O 1
ATOM 739 N N . ARG A 1 89 ? -28.126 -8.887 43.970 1.00 93.81 89 ARG A N 1
ATOM 740 C CA . ARG A 1 89 ? -27.740 -7.479 43.780 1.00 93.81 89 ARG A CA 1
ATOM 741 C C . ARG A 1 89 ? -26.237 -7.330 43.544 1.00 93.81 89 ARG A C 1
ATOM 743 O O . ARG A 1 89 ? -25.870 -6.635 42.601 1.00 93.81 89 ARG A O 1
ATOM 750 N N . ALA A 1 90 ? -25.399 -8.008 44.327 1.00 94.31 90 ALA A N 1
ATOM 751 C CA . ALA A 1 90 ? -23.946 -7.996 44.163 1.00 94.31 90 ALA A CA 1
ATOM 752 C C . ALA A 1 90 ? -23.530 -8.544 42.786 1.00 94.31 90 ALA A C 1
ATOM 754 O O . ALA A 1 90 ? -22.828 -7.861 42.046 1.00 94.31 90 ALA A O 1
ATOM 755 N N . LYS A 1 91 ? -24.065 -9.703 42.377 1.00 94.62 91 LYS A N 1
ATOM 756 C CA . LYS A 1 91 ? -23.846 -10.294 41.042 1.00 94.62 91 LYS A CA 1
ATOM 757 C C . LYS A 1 91 ? -24.314 -9.372 39.907 1.00 94.62 91 LYS A C 1
ATOM 759 O O . LYS A 1 91 ? -23.627 -9.231 38.898 1.00 94.62 91 LYS A O 1
ATOM 764 N N . SER A 1 92 ? -25.450 -8.686 40.071 1.00 92.81 92 SER A N 1
ATOM 765 C CA . SER A 1 92 ? -25.922 -7.689 39.095 1.00 92.81 92 SER A CA 1
ATOM 766 C C . SER A 1 92 ? -25.012 -6.453 39.024 1.00 92.81 92 SER A C 1
ATOM 768 O O . SER A 1 92 ? -24.772 -5.933 37.934 1.00 92.81 92 SER A O 1
ATOM 770 N N . GLN A 1 93 ? -24.473 -5.992 40.157 1.00 93.38 93 GLN A N 1
ATOM 771 C CA . GLN A 1 93 ? -23.506 -4.890 40.210 1.00 93.38 93 GLN A CA 1
ATOM 772 C C . GLN A 1 93 ? -22.161 -5.284 39.583 1.00 93.38 93 GLN A C 1
ATOM 774 O O . GLN A 1 93 ? -21.652 -4.538 38.750 1.00 93.38 93 GLN A O 1
ATOM 779 N N . GLU A 1 94 ? -21.629 -6.468 39.893 1.00 93.31 94 GLU A N 1
ATOM 780 C CA . GLU A 1 94 ? -20.402 -7.008 39.291 1.00 93.31 94 GLU A CA 1
ATOM 781 C C . GLU A 1 94 ? -20.526 -7.100 37.762 1.00 93.31 94 GLU A C 1
ATOM 783 O O . GLU A 1 94 ? -19.679 -6.584 37.032 1.00 93.31 94 GLU A O 1
ATOM 788 N N . MET A 1 95 ? -21.627 -7.672 37.261 1.00 92.94 95 MET A N 1
ATOM 789 C CA . MET A 1 95 ? -21.874 -7.783 35.820 1.00 92.94 95 MET A CA 1
ATOM 790 C C . MET A 1 95 ? -22.020 -6.417 35.134 1.00 92.94 95 MET A C 1
ATOM 792 O O . MET A 1 95 ? -21.557 -6.259 34.003 1.00 92.94 95 MET A O 1
ATOM 796 N N . LYS A 1 96 ? -22.590 -5.408 35.810 1.00 95.75 96 LYS A N 1
ATOM 797 C CA . LYS A 1 96 ? -22.625 -4.022 35.306 1.00 95.75 96 LYS A CA 1
ATOM 798 C C . LYS A 1 96 ? -21.231 -3.401 35.246 1.00 95.75 96 LYS A C 1
ATOM 800 O O . LYS A 1 96 ? -20.855 -2.895 34.193 1.00 95.75 96 LYS A O 1
ATOM 805 N N . LEU A 1 97 ? -20.438 -3.507 36.315 1.00 94.94 97 LEU A N 1
ATOM 806 C CA . LEU A 1 97 ? -19.058 -3.005 36.354 1.00 94.94 97 LEU A CA 1
ATOM 807 C C . LEU A 1 97 ? -18.194 -3.652 35.258 1.00 94.94 97 LEU A C 1
ATOM 809 O O . LEU A 1 97 ? -17.467 -2.957 34.550 1.00 94.94 97 LEU A O 1
ATOM 813 N N . LYS A 1 98 ? -18.339 -4.964 35.051 1.00 95.12 98 LYS A N 1
ATOM 814 C CA . LYS A 1 98 ? -17.656 -5.734 33.999 1.00 95.12 98 LYS A CA 1
ATOM 815 C C . LYS A 1 98 ? -18.095 -5.326 32.585 1.00 95.12 98 LYS A C 1
ATOM 817 O O . LYS A 1 98 ? -17.266 -5.262 31.678 1.00 95.12 98 LYS A O 1
ATOM 822 N N . ALA A 1 99 ? -19.377 -5.008 32.388 1.00 94.44 99 ALA A N 1
ATOM 823 C CA . ALA A 1 99 ? -19.890 -4.477 31.124 1.00 94.44 99 ALA A CA 1
ATOM 824 C C . ALA A 1 99 ? -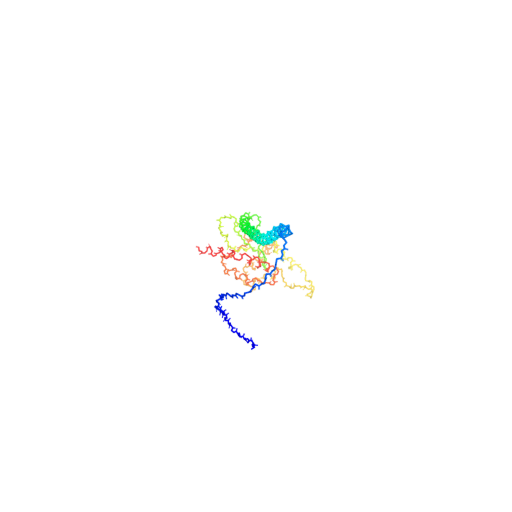19.412 -3.036 30.854 1.00 94.44 99 ALA A C 1
ATOM 826 O O . ALA A 1 99 ? -19.049 -2.712 29.725 1.00 94.44 99 ALA A O 1
ATOM 827 N N . GLU A 1 100 ? -19.350 -2.179 31.876 1.00 95.69 100 GLU A N 1
ATOM 828 C CA . GLU A 1 100 ? -18.778 -0.834 31.761 1.00 95.69 100 GLU A CA 1
ATOM 829 C C . GLU A 1 100 ? -17.276 -0.860 31.464 1.00 95.69 100 GLU A C 1
ATOM 831 O O . GLU A 1 100 ? -16.811 -0.073 30.642 1.00 95.69 100 GLU A O 1
ATOM 836 N N . GLN A 1 101 ? -16.521 -1.757 32.106 1.00 94.06 101 GLN A N 1
ATOM 837 C CA . GLN A 1 101 ? -15.100 -1.971 31.819 1.00 94.06 101 GLN A CA 1
ATOM 838 C C . GLN A 1 101 ? -14.890 -2.377 30.358 1.00 94.06 101 GLN A C 1
ATOM 840 O O . GLN A 1 101 ? -14.075 -1.756 29.683 1.00 94.06 101 GLN A O 1
ATOM 845 N N . ARG A 1 102 ? -15.676 -3.337 29.842 1.00 94.19 102 ARG A N 1
ATOM 846 C CA . ARG A 1 102 ? -15.657 -3.703 28.414 1.00 94.19 102 ARG A CA 1
ATOM 847 C C . ARG A 1 102 ? -15.928 -2.498 27.517 1.00 94.19 102 ARG A C 1
ATOM 849 O O . ARG A 1 102 ? -15.069 -2.155 26.721 1.00 94.19 102 ARG A O 1
ATOM 856 N N . ARG A 1 103 ? -17.028 -1.768 27.730 1.00 94.94 103 ARG A N 1
ATOM 857 C CA . ARG A 1 103 ? -17.360 -0.582 26.914 1.00 94.94 103 ARG A CA 1
ATOM 858 C C . ARG A 1 103 ? -16.270 0.499 26.932 1.00 94.94 103 ARG A C 1
ATOM 860 O O . ARG A 1 103 ? -16.040 1.136 25.909 1.00 94.94 103 ARG A O 1
ATOM 867 N N . LYS A 1 104 ? -15.591 0.699 28.069 1.00 96.56 104 LYS A N 1
ATOM 868 C CA . LYS A 1 104 ? -14.450 1.625 28.203 1.00 96.56 104 LYS A CA 1
ATOM 869 C C . LYS A 1 104 ? -13.217 1.137 27.426 1.00 96.56 104 LYS A C 1
ATOM 871 O O . LYS A 1 104 ? -12.518 1.963 26.844 1.00 96.56 104 LYS A O 1
ATOM 876 N N . LEU A 1 105 ? -12.978 -0.177 27.374 1.00 94.00 105 LEU A N 1
ATOM 877 C CA . LEU A 1 105 ? -11.942 -0.780 26.529 1.00 94.00 105 LEU A CA 1
ATOM 878 C C . LEU A 1 105 ? -12.297 -0.639 25.044 1.00 94.00 105 LEU A C 1
ATOM 880 O O . LEU A 1 105 ? -11.514 -0.021 24.326 1.00 94.00 105 LEU A O 1
ATOM 884 N N . ASP A 1 106 ? -13.496 -1.067 24.624 1.00 94.50 106 ASP A N 1
ATOM 885 C CA . ASP A 1 106 ? -13.983 -0.982 23.235 1.00 94.50 106 ASP A CA 1
ATOM 886 C C . ASP A 1 106 ? -13.872 0.454 22.676 1.00 94.50 106 ASP A C 1
ATOM 888 O O . ASP A 1 106 ? -13.545 0.678 21.508 1.00 94.50 106 ASP A O 1
ATOM 892 N N . GLU A 1 107 ? -14.157 1.464 23.507 1.00 96.00 107 GLU A N 1
ATOM 893 C CA . GLU A 1 107 ? -14.027 2.872 23.130 1.00 96.00 107 GLU A CA 1
ATOM 894 C C . GLU A 1 107 ? -12.567 3.350 23.097 1.00 96.00 107 GLU A C 1
ATOM 896 O O . GLU A 1 107 ? -12.190 4.083 22.178 1.00 96.00 107 GLU A O 1
ATOM 901 N N . SER A 1 108 ? -11.715 2.901 24.026 1.00 94.81 108 SER A N 1
ATOM 902 C CA . SER A 1 108 ? -10.279 3.205 23.981 1.00 94.81 108 SER A CA 1
ATOM 903 C C . SER A 1 108 ? -9.588 2.577 22.764 1.00 94.81 108 SER A C 1
ATOM 905 O O . SER A 1 108 ? -8.781 3.245 22.120 1.00 94.81 108 SER A O 1
ATOM 907 N N . GLU A 1 109 ? -9.973 1.359 22.369 1.00 94.44 109 GLU A N 1
ATOM 908 C CA . GLU A 1 109 ? -9.497 0.684 21.157 1.00 94.44 109 GLU A CA 1
ATOM 909 C C . GLU A 1 109 ? -9.890 1.476 19.906 1.00 94.44 109 GLU A C 1
ATOM 911 O O . GLU A 1 109 ? -9.037 1.800 19.081 1.00 94.44 109 GLU A O 1
ATOM 916 N N . ARG A 1 110 ? -11.154 1.912 19.798 1.00 94.06 110 ARG A N 1
ATOM 917 C CA . ARG A 1 110 ? -11.614 2.786 18.699 1.00 94.06 110 ARG A CA 1
ATOM 918 C C . ARG A 1 110 ? -10.856 4.115 18.642 1.00 94.06 110 ARG A C 1
ATOM 920 O O . ARG A 1 110 ? -10.590 4.622 17.552 1.00 94.06 110 ARG A O 1
ATOM 927 N N . GLN A 1 111 ? -10.500 4.694 19.791 1.00 95.44 111 GLN A N 1
ATOM 928 C CA . GLN A 1 111 ? -9.664 5.897 19.840 1.00 95.44 111 GLN A CA 1
ATOM 929 C C . GLN A 1 111 ? -8.207 5.612 19.445 1.00 95.44 111 GLN A C 1
ATOM 931 O O . GLN A 1 111 ? -7.596 6.445 18.775 1.00 95.44 111 GLN A O 1
ATOM 936 N N . LEU A 1 112 ? -7.654 4.455 19.820 1.00 93.62 112 LEU A N 1
ATOM 937 C CA . LEU A 1 112 ? -6.316 4.017 19.421 1.00 93.62 112 LEU A CA 1
ATOM 938 C C . LEU A 1 112 ? -6.240 3.744 17.915 1.00 93.62 112 LEU A C 1
ATOM 940 O O . LEU A 1 112 ? -5.327 4.261 17.282 1.00 93.62 112 LEU A O 1
ATOM 944 N N . HIS A 1 113 ? -7.222 3.061 17.318 1.00 90.50 113 HIS A N 1
ATOM 945 C CA . HIS A 1 113 ? -7.298 2.871 15.864 1.00 90.50 113 HIS A CA 1
ATOM 946 C C . HIS A 1 113 ? -7.341 4.209 15.111 1.00 90.50 113 HIS A C 1
ATOM 948 O O . HIS A 1 113 ? -6.521 4.434 14.225 1.00 90.50 113 HIS A O 1
ATOM 954 N N . LYS A 1 114 ? -8.194 5.159 15.527 1.00 92.75 114 LYS A N 1
ATOM 955 C CA . LYS A 1 114 ? -8.239 6.505 14.918 1.00 92.75 114 LYS A CA 1
ATOM 956 C C . LYS A 1 114 ? -6.914 7.270 15.039 1.00 92.75 114 LYS A C 1
ATOM 958 O O . LYS A 1 114 ? -6.545 7.995 14.115 1.00 92.75 114 LYS A O 1
ATOM 963 N N . LYS A 1 115 ? -6.199 7.123 16.162 1.00 93.44 115 LYS A N 1
ATOM 964 C CA . LYS A 1 115 ? -4.863 7.712 16.369 1.00 93.44 115 LYS A CA 1
ATOM 965 C C . LYS A 1 115 ? -3.800 7.021 15.512 1.00 93.44 115 LYS A C 1
ATOM 967 O O . LYS A 1 115 ? -2.965 7.711 14.942 1.00 93.44 115 LYS A O 1
ATOM 972 N N . LEU A 1 116 ? -3.855 5.695 15.390 1.00 88.44 116 LEU A N 1
ATOM 973 C CA . LEU A 1 116 ? -2.955 4.893 14.563 1.00 88.44 116 LEU A CA 1
ATOM 974 C C . LEU A 1 116 ? -3.113 5.258 13.085 1.00 88.44 116 LEU A C 1
ATOM 976 O O . LEU A 1 116 ? -2.121 5.592 12.450 1.00 88.44 116 LEU A O 1
ATOM 980 N N . GLU A 1 117 ? -4.344 5.317 12.566 1.00 85.00 117 GLU A N 1
ATOM 981 C CA . GLU A 1 117 ? -4.604 5.788 11.200 1.00 85.00 117 GLU A CA 1
ATOM 982 C C . GLU A 1 117 ? -4.101 7.222 10.968 1.00 85.00 117 GLU A C 1
ATOM 984 O O . GLU A 1 117 ? -3.602 7.531 9.888 1.00 85.00 117 GLU A O 1
ATOM 989 N N . GLN A 1 118 ? -4.236 8.120 11.953 1.00 85.38 118 GLN A N 1
ATOM 990 C CA . GLN A 1 118 ? -3.729 9.489 11.826 1.00 85.38 118 GLN A CA 1
ATOM 991 C C . GLN A 1 118 ? -2.195 9.516 11.780 1.00 85.38 118 GLN A C 1
ATOM 993 O O . GLN A 1 118 ? -1.633 10.129 10.877 1.00 85.38 118 GLN A O 1
ATOM 998 N N . ILE A 1 119 ? -1.527 8.800 12.691 1.00 85.62 119 ILE A N 1
ATOM 999 C CA . ILE A 1 119 ? -0.065 8.655 12.699 1.00 85.62 119 ILE A CA 1
ATOM 1000 C C . ILE A 1 119 ? 0.412 8.037 11.381 1.00 85.62 119 ILE A C 1
ATOM 1002 O O . ILE A 1 119 ? 1.389 8.507 10.812 1.00 85.62 119 ILE A O 1
ATOM 1006 N N . GLU A 1 120 ? -0.292 7.040 10.846 1.00 80.69 120 GLU A N 1
ATOM 1007 C CA . GLU A 1 120 ? -0.013 6.472 9.527 1.00 80.69 120 GLU A CA 1
ATOM 1008 C C . GLU A 1 120 ? -0.135 7.494 8.389 1.00 80.69 120 GLU A C 1
ATOM 1010 O O . GLU A 1 120 ? 0.751 7.563 7.536 1.00 80.69 120 GLU A O 1
ATOM 1015 N N . ARG A 1 121 ? -1.213 8.291 8.360 1.00 77.06 121 ARG A N 1
ATOM 1016 C CA . ARG A 1 121 ? -1.413 9.348 7.352 1.00 77.06 121 ARG A CA 1
ATOM 1017 C C . ARG A 1 121 ? -0.300 10.395 7.420 1.00 77.06 121 ARG A C 1
ATOM 1019 O O . ARG A 1 121 ? 0.235 10.774 6.379 1.00 77.06 121 ARG A O 1
ATOM 1026 N N . ASP A 1 122 ? 0.092 10.810 8.623 1.00 78.25 122 ASP A N 1
ATOM 1027 C CA . ASP A 1 122 ? 1.191 11.759 8.825 1.00 78.25 122 ASP A CA 1
ATOM 1028 C C . ASP A 1 122 ? 2.551 11.144 8.445 1.00 78.25 122 ASP A C 1
ATOM 1030 O O . ASP A 1 122 ? 3.340 11.774 7.741 1.00 78.25 122 ASP A O 1
ATOM 1034 N N . MET A 1 123 ? 2.806 9.882 8.803 1.00 77.31 123 MET A N 1
ATOM 1035 C CA . MET A 1 123 ? 4.011 9.152 8.387 1.00 77.31 123 MET A CA 1
ATOM 1036 C C . MET A 1 123 ? 4.098 9.027 6.860 1.00 77.31 123 MET A C 1
ATOM 1038 O O . MET A 1 123 ? 5.162 9.291 6.303 1.00 77.31 123 MET A O 1
ATOM 1042 N N . ARG A 1 124 ? 2.995 8.704 6.164 1.00 73.19 124 ARG A N 1
ATOM 1043 C CA . ARG A 1 124 ? 2.946 8.685 4.687 1.00 73.19 124 ARG A CA 1
ATOM 1044 C C . ARG A 1 124 ? 3.211 10.075 4.098 1.00 73.19 124 ARG A C 1
ATOM 1046 O O . ARG A 1 124 ? 4.068 10.211 3.228 1.00 73.19 124 ARG A O 1
ATOM 1053 N N . LYS A 1 125 ? 2.579 11.122 4.639 1.00 70.94 125 LYS A N 1
ATOM 1054 C CA . LYS A 1 125 ? 2.797 12.527 4.245 1.00 70.94 125 LYS A CA 1
ATOM 1055 C C . LYS A 1 125 ? 4.265 12.967 4.343 1.00 70.94 125 LYS A C 1
ATOM 1057 O O . LYS A 1 125 ? 4.741 13.664 3.443 1.00 70.94 125 LYS A O 1
ATOM 1062 N N . PHE A 1 126 ? 4.979 12.554 5.394 1.00 70.56 126 PHE A N 1
ATOM 1063 C CA . PHE A 1 126 ? 6.382 12.919 5.637 1.00 70.56 126 PHE A CA 1
ATOM 1064 C C . PHE A 1 126 ? 7.422 11.920 5.077 1.00 70.56 126 PHE A C 1
ATOM 1066 O O . PHE A 1 126 ? 8.619 12.192 5.151 1.00 70.56 126 PHE A O 1
ATOM 1073 N N . ALA A 1 127 ? 7.017 10.807 4.450 1.00 69.00 127 ALA A N 1
ATOM 1074 C CA . ALA A 1 127 ? 7.916 9.769 3.912 1.00 69.00 127 ALA A CA 1
ATOM 1075 C C . ALA A 1 127 ? 8.670 10.144 2.607 1.00 69.00 127 ALA A C 1
ATOM 1077 O O . ALA A 1 127 ? 9.082 9.268 1.842 1.00 69.00 127 ALA A O 1
ATOM 1078 N N . THR A 1 128 ? 8.884 11.437 2.344 1.00 63.75 128 THR A N 1
ATOM 1079 C CA . THR A 1 128 ? 9.438 11.976 1.084 1.00 63.75 128 THR A CA 1
ATOM 1080 C C . THR A 1 128 ? 10.796 11.383 0.693 1.00 63.75 128 THR A C 1
ATOM 1082 O O . THR A 1 128 ? 11.043 11.137 -0.484 1.00 63.75 128 THR A O 1
ATOM 1085 N N . LEU A 1 129 ? 11.668 11.110 1.669 1.00 64.81 129 LEU A N 1
ATOM 1086 C CA . LEU A 1 129 ? 13.047 10.651 1.450 1.00 64.81 129 LEU A CA 1
ATOM 1087 C C . LEU A 1 129 ? 13.202 9.125 1.282 1.00 64.81 129 LEU A C 1
ATOM 1089 O O . LEU A 1 129 ? 14.324 8.646 1.123 1.00 64.81 129 LEU A O 1
ATOM 1093 N N . ARG A 1 130 ? 12.120 8.332 1.360 1.00 70.94 130 ARG A N 1
ATOM 1094 C CA . ARG A 1 130 ? 12.207 6.857 1.301 1.00 70.94 130 ARG A CA 1
ATOM 1095 C C . ARG A 1 130 ? 11.034 6.212 0.556 1.00 70.94 130 ARG A C 1
ATOM 1097 O O . ARG A 1 130 ? 10.439 5.245 1.032 1.00 70.94 130 ARG A O 1
ATOM 1104 N N . VAL A 1 131 ? 10.722 6.713 -0.637 1.00 75.75 131 VAL A N 1
ATOM 1105 C CA . VAL A 1 131 ? 9.744 6.057 -1.516 1.00 75.75 131 VAL A CA 1
ATOM 1106 C C . VAL A 1 131 ? 10.317 4.736 -2.033 1.00 75.75 131 VAL A C 1
ATOM 1108 O O . VAL A 1 131 ? 11.329 4.709 -2.734 1.00 75.75 131 VAL A O 1
ATOM 1111 N N . ARG A 1 132 ? 9.667 3.625 -1.684 1.00 81.81 132 ARG A N 1
ATOM 1112 C CA . ARG A 1 132 ? 9.999 2.286 -2.182 1.00 81.81 132 ARG A CA 1
ATOM 1113 C C . ARG A 1 132 ? 9.091 1.966 -3.380 1.00 81.81 132 ARG A C 1
ATOM 1115 O O . ARG A 1 132 ? 7.890 2.197 -3.265 1.00 81.81 132 ARG A O 1
ATOM 1122 N N . PRO A 1 133 ? 9.607 1.431 -4.503 1.00 88.81 133 PRO A N 1
ATOM 1123 C CA . PRO A 1 133 ? 8.742 0.930 -5.569 1.00 88.81 133 PRO A CA 1
ATOM 1124 C C . PRO A 1 133 ? 7.897 -0.248 -5.063 1.00 88.81 133 PRO A C 1
ATOM 1126 O O . PRO A 1 133 ? 8.386 -1.065 -4.278 1.00 88.81 133 PRO A O 1
ATOM 1129 N N . LEU A 1 134 ? 6.658 -0.355 -5.551 1.00 88.94 134 LEU A N 1
ATOM 1130 C CA . LEU A 1 134 ? 5.744 -1.468 -5.265 1.00 88.94 134 LEU A CA 1
ATOM 1131 C C . LEU A 1 134 ? 6.332 -2.801 -5.751 1.00 88.94 134 LEU A C 1
ATOM 1133 O O . LEU A 1 134 ? 6.260 -3.820 -5.072 1.00 88.94 134 LEU A O 1
ATOM 1137 N N . GLY A 1 135 ? 6.959 -2.786 -6.928 1.00 90.31 135 GLY A N 1
ATOM 1138 C CA . GLY A 1 135 ? 7.536 -3.975 -7.536 1.00 90.31 135 GLY A CA 1
ATOM 1139 C C . GLY A 1 135 ? 8.158 -3.706 -8.901 1.00 90.31 135 GLY A C 1
ATOM 1140 O O . GLY A 1 135 ? 8.429 -2.560 -9.272 1.00 90.31 135 GLY A O 1
ATOM 1141 N N . ARG A 1 136 ? 8.392 -4.796 -9.637 1.00 90.44 136 ARG A N 1
ATOM 1142 C CA . ARG A 1 136 ? 8.931 -4.801 -10.999 1.00 90.44 136 ARG A CA 1
ATOM 1143 C C . ARG A 1 136 ? 8.135 -5.762 -11.876 1.00 90.44 136 ARG A C 1
ATOM 1145 O O . ARG A 1 136 ? 7.820 -6.859 -11.427 1.00 90.44 136 ARG A O 1
ATOM 1152 N N . ASP A 1 137 ? 7.889 -5.379 -13.119 1.00 90.75 137 ASP A N 1
ATOM 1153 C CA . ASP A 1 137 ? 7.349 -6.257 -14.169 1.00 90.75 137 ASP A CA 1
ATOM 1154 C C . ASP A 1 137 ? 8.467 -7.121 -14.816 1.00 90.75 137 ASP A C 1
ATOM 1156 O O . ASP A 1 137 ? 9.657 -6.923 -14.535 1.00 90.75 137 ASP A O 1
ATOM 1160 N N . ARG A 1 138 ? 8.091 -8.077 -15.684 1.00 86.31 138 ARG A N 1
ATOM 1161 C CA . ARG A 1 138 ? 8.932 -8.834 -16.638 1.00 86.31 138 ARG A CA 1
ATOM 1162 C C . ARG A 1 138 ? 10.041 -7.993 -17.243 1.00 86.31 138 ARG A C 1
ATOM 1164 O O . ARG A 1 138 ? 11.210 -8.378 -17.141 1.00 86.31 138 ARG A O 1
ATOM 1171 N N . PHE A 1 139 ? 9.685 -6.837 -17.796 1.00 88.31 139 PHE A N 1
ATOM 1172 C CA . PHE A 1 139 ? 10.590 -5.965 -18.530 1.00 88.31 139 PHE A CA 1
ATOM 1173 C C . PHE A 1 139 ? 11.479 -5.099 -17.633 1.00 88.31 139 PHE A C 1
ATOM 1175 O O . PHE A 1 139 ? 12.157 -4.225 -18.144 1.00 88.31 139 PHE A O 1
ATOM 1182 N N . TYR A 1 140 ? 11.503 -5.336 -16.314 1.00 87.69 140 TYR A N 1
ATOM 1183 C CA . TYR A 1 140 ? 12.258 -4.568 -15.307 1.00 87.69 140 TYR A CA 1
ATOM 1184 C C . TYR A 1 140 ? 11.742 -3.144 -15.036 1.00 87.69 140 TYR A C 1
ATOM 1186 O O . TYR A 1 140 ? 12.253 -2.486 -14.128 1.00 87.69 140 TYR A O 1
ATOM 1194 N N . ASN A 1 141 ? 10.663 -2.728 -15.707 1.00 91.19 141 ASN A N 1
ATOM 1195 C CA . ASN A 1 141 ? 9.865 -1.549 -15.365 1.00 91.19 141 ASN A CA 1
ATOM 1196 C C . ASN A 1 141 ? 9.538 -1.528 -13.860 1.00 91.19 141 ASN A C 1
ATOM 1198 O O . ASN A 1 141 ? 9.024 -2.515 -13.322 1.00 91.19 141 ASN A O 1
ATOM 1202 N N . LYS A 1 142 ? 9.842 -0.417 -13.180 1.00 92.06 142 LYS A N 1
ATOM 1203 C CA . LYS A 1 142 ? 9.634 -0.216 -11.735 1.00 92.06 142 LYS A CA 1
ATOM 1204 C C . LYS A 1 142 ? 8.396 0.638 -11.495 1.00 92.06 142 LYS A C 1
ATOM 1206 O O . LYS A 1 142 ? 8.263 1.715 -12.068 1.00 92.06 142 LYS A O 1
ATOM 1211 N N . TYR A 1 143 ? 7.523 0.176 -10.608 1.00 92.19 143 TYR A N 1
ATOM 1212 C CA . TYR A 1 143 ? 6.223 0.799 -10.361 1.00 92.19 143 TYR A CA 1
ATOM 1213 C C . TYR A 1 143 ? 6.234 1.562 -9.037 1.00 92.19 143 TYR A C 1
ATOM 1215 O O . TYR A 1 143 ? 6.613 1.012 -8.001 1.00 92.19 143 TYR A O 1
ATOM 1223 N N . TYR A 1 144 ? 5.796 2.816 -9.070 1.00 89.19 144 TYR A N 1
ATOM 1224 C CA . TYR A 1 144 ? 5.782 3.739 -7.941 1.00 89.19 144 TYR A CA 1
ATOM 1225 C C . TYR A 1 144 ? 4.375 4.306 -7.740 1.00 89.19 144 TYR A C 1
ATOM 1227 O O . TYR A 1 144 ? 3.792 4.898 -8.648 1.00 89.19 144 TYR A O 1
ATOM 1235 N N . TYR A 1 145 ? 3.852 4.170 -6.523 1.00 86.19 145 TYR A N 1
ATOM 1236 C CA . TYR A 1 145 ? 2.634 4.842 -6.087 1.00 86.19 145 TYR A CA 1
ATOM 1237 C C . TYR A 1 145 ? 2.971 5.779 -4.924 1.00 86.19 145 TYR A C 1
ATOM 1239 O O . TYR A 1 145 ? 3.543 5.353 -3.922 1.00 86.19 145 TYR A O 1
ATOM 1247 N N . PHE A 1 146 ? 2.651 7.065 -5.078 1.00 79.81 146 PHE A N 1
ATOM 1248 C CA . PHE A 1 146 ? 2.971 8.111 -4.105 1.00 79.81 146 PHE A CA 1
ATOM 1249 C C . PHE A 1 146 ? 1.704 8.492 -3.318 1.00 79.81 146 PHE A C 1
ATOM 1251 O O . PHE A 1 146 ? 1.042 9.488 -3.626 1.00 79.81 146 PHE A O 1
ATOM 1258 N N . ASP A 1 147 ? 1.343 7.686 -2.314 1.00 69.44 147 ASP A N 1
ATOM 1259 C CA . ASP A 1 147 ? 0.174 7.950 -1.463 1.00 69.44 147 ASP A CA 1
ATOM 1260 C C . ASP A 1 147 ? 0.405 9.157 -0.539 1.00 69.44 147 ASP A C 1
ATOM 1262 O O . ASP A 1 147 ? 1.205 9.095 0.392 1.00 69.44 147 ASP A O 1
ATOM 1266 N N . ASN A 1 148 ? -0.304 10.260 -0.795 1.00 63.53 148 ASN A N 1
ATOM 1267 C CA . ASN A 1 148 ? -0.369 11.474 0.041 1.00 63.53 148 ASN A CA 1
ATOM 1268 C C . ASN A 1 148 ? 0.976 12.174 0.374 1.00 63.53 148 ASN A C 1
ATOM 1270 O O . ASN A 1 148 ? 1.003 13.147 1.135 1.00 63.53 148 ASN A O 1
ATOM 1274 N N . ILE A 1 149 ? 2.087 11.735 -0.226 1.00 65.50 149 ILE A N 1
ATOM 1275 C CA . ILE A 1 149 ? 3.433 12.299 -0.051 1.00 65.50 149 ILE A CA 1
ATOM 1276 C C . ILE A 1 149 ? 3.438 13.785 -0.442 1.00 65.50 149 ILE A C 1
ATOM 1278 O O . ILE A 1 149 ? 2.933 14.165 -1.497 1.00 65.50 149 ILE A O 1
ATOM 1282 N N . GLY A 1 150 ? 4.001 14.638 0.420 1.00 58.16 150 GLY A N 1
ATOM 1283 C CA . GLY A 1 150 ? 4.014 16.096 0.232 1.00 58.16 150 GLY A CA 1
ATOM 1284 C C . GLY A 1 150 ? 2.771 16.818 0.772 1.00 58.16 150 GLY A C 1
ATOM 1285 O O . GLY A 1 150 ? 2.830 18.017 1.026 1.00 58.16 150 GLY A O 1
ATOM 1286 N N . GLY A 1 151 ? 1.674 16.102 1.048 1.00 53.59 151 GLY A N 1
ATOM 1287 C CA . GLY A 1 151 ? 0.627 16.540 1.980 1.00 53.59 151 GLY A CA 1
ATOM 1288 C C . GLY A 1 151 ? -0.196 17.784 1.623 1.00 53.59 151 GLY A C 1
ATOM 1289 O O . GLY A 1 151 ? -0.836 18.325 2.526 1.00 53.59 151 GLY A O 1
ATOM 1290 N N . SER A 1 152 ? -0.186 18.235 0.364 1.00 53.53 152 SER A N 1
ATOM 1291 C CA . SER A 1 152 ? -1.007 19.349 -0.151 1.00 53.53 152 SER A CA 1
ATOM 1292 C C . SER A 1 152 ? -2.385 18.921 -0.673 1.00 53.53 152 SER A C 1
ATOM 1294 O O . SER A 1 152 ? -3.192 19.766 -1.051 1.00 53.53 152 SER A O 1
ATOM 1296 N N . CYS A 1 153 ? -2.656 17.616 -0.717 1.00 54.56 153 CYS A N 1
ATOM 1297 C CA . CYS A 1 153 ? -3.829 17.035 -1.358 1.00 54.56 153 CYS A CA 1
ATOM 1298 C C . CYS A 1 153 ? -4.465 15.973 -0.449 1.00 54.56 153 CYS A C 1
ATOM 1300 O O . CYS A 1 153 ? -3.760 15.135 0.108 1.00 54.56 153 CYS A O 1
ATOM 1302 N N . VAL A 1 154 ? -5.793 16.035 -0.283 1.00 56.81 154 VAL A N 1
ATOM 1303 C CA . VAL A 1 154 ? -6.582 15.170 0.631 1.00 56.81 154 VAL A CA 1
ATOM 1304 C C . VAL A 1 154 ? -6.679 13.725 0.118 1.00 56.81 154 VAL A C 1
ATOM 1306 O O . VAL A 1 154 ? -6.908 12.787 0.876 1.00 56.81 154 VAL A O 1
ATOM 1309 N N . HIS A 1 155 ? -6.474 13.567 -1.184 1.00 55.59 155 HIS A N 1
ATOM 1310 C CA . HIS A 1 155 ? -6.240 12.316 -1.884 1.00 55.59 155 HIS A CA 1
ATOM 1311 C C . HIS A 1 155 ? -4.990 12.588 -2.722 1.00 55.59 155 HIS A C 1
ATOM 1313 O O . HIS A 1 155 ? -4.946 13.630 -3.375 1.00 55.59 155 HIS A O 1
ATOM 1319 N N . GLY A 1 156 ? -3.965 11.734 -2.656 1.00 61.84 156 GLY A N 1
ATOM 1320 C CA . GLY A 1 156 ? -2.658 11.998 -3.271 1.00 61.84 156 GLY A CA 1
ATOM 1321 C C . GLY A 1 156 ? -2.696 12.148 -4.797 1.00 61.84 156 GLY A C 1
ATOM 1322 O O . GLY A 1 156 ? -3.758 12.173 -5.415 1.00 61.84 156 GLY A O 1
ATOM 1323 N N . THR A 1 157 ? -1.524 12.160 -5.444 1.00 66.06 157 THR A N 1
ATOM 1324 C CA . THR A 1 157 ? -1.430 12.239 -6.924 1.00 66.06 157 THR A CA 1
ATOM 1325 C C . THR A 1 157 ? -2.331 11.212 -7.630 1.00 66.06 157 THR A C 1
ATOM 1327 O O . THR A 1 157 ? -2.893 11.509 -8.685 1.00 66.06 157 THR A O 1
ATOM 1330 N N . SER A 1 158 ? -2.558 10.051 -6.997 1.00 73.62 158 SER A N 1
ATOM 1331 C CA . SER A 1 158 ? -3.517 9.031 -7.448 1.00 73.62 158 SER A CA 1
ATOM 1332 C C . SER A 1 158 ? -3.213 8.508 -8.853 1.00 73.62 158 SER A C 1
ATOM 1334 O O . SER A 1 158 ? -4.106 8.085 -9.574 1.00 73.62 158 SER A O 1
ATOM 1336 N N . ARG A 1 159 ? -1.931 8.534 -9.230 1.00 84.31 159 ARG A N 1
ATOM 1337 C CA . ARG A 1 159 ? -1.391 7.952 -10.458 1.00 84.31 159 ARG A CA 1
ATOM 1338 C C . ARG A 1 159 ? -0.406 6.847 -10.115 1.00 84.31 159 ARG A C 1
ATOM 1340 O O . ARG A 1 159 ? 0.323 6.948 -9.124 1.00 84.31 159 ARG A O 1
ATOM 1347 N N . LEU A 1 160 ? -0.364 5.821 -10.956 1.00 89.12 160 LEU A N 1
ATOM 1348 C CA . LEU A 1 160 ? 0.651 4.773 -10.893 1.00 89.12 160 LEU A CA 1
ATOM 1349 C C . LEU A 1 160 ? 1.773 5.141 -11.860 1.00 89.12 160 LEU A C 1
ATOM 1351 O O . LEU A 1 160 ? 1.589 5.093 -13.074 1.00 89.12 160 LEU A O 1
ATOM 1355 N N . TYR A 1 161 ? 2.922 5.543 -11.326 1.00 90.38 161 TYR A N 1
ATOM 1356 C CA . TYR A 1 161 ? 4.076 5.939 -12.126 1.00 90.38 161 TYR A CA 1
ATOM 1357 C C . TYR A 1 161 ? 4.918 4.712 -12.465 1.00 90.38 161 TYR A C 1
ATOM 1359 O O . TYR A 1 161 ? 5.162 3.861 -11.607 1.00 90.38 161 TYR A O 1
ATOM 1367 N N . VAL A 1 162 ? 5.399 4.643 -13.701 1.00 92.69 162 VAL A N 1
ATOM 1368 C CA . VAL A 1 162 ? 6.268 3.571 -14.188 1.00 92.69 162 VAL A CA 1
ATOM 1369 C C . VAL A 1 162 ? 7.585 4.185 -14.636 1.00 92.69 162 VAL A C 1
ATOM 1371 O O . VAL A 1 162 ? 7.611 4.991 -15.562 1.00 92.69 162 VAL A O 1
ATOM 1374 N N . GLN A 1 163 ? 8.675 3.794 -13.987 1.00 91.50 163 GLN A N 1
ATOM 1375 C CA . GLN A 1 163 ? 10.034 4.080 -14.434 1.00 91.50 163 GLN A CA 1
ATOM 1376 C C . GLN A 1 163 ? 10.491 2.939 -15.346 1.00 91.50 163 GLN A C 1
ATOM 1378 O O . GLN A 1 163 ? 10.346 1.765 -14.988 1.00 91.50 163 GLN A O 1
ATOM 1383 N N . SER A 1 164 ? 11.073 3.281 -16.494 1.00 90.12 164 SER A N 1
ATOM 1384 C CA . SER A 1 164 ? 11.745 2.320 -17.380 1.00 90.12 164 SER A CA 1
ATOM 1385 C C . SER A 1 164 ? 12.928 1.616 -16.679 1.00 90.12 164 SER A C 1
ATOM 1387 O O . SER A 1 164 ? 13.325 2.009 -15.574 1.00 90.12 164 SER A O 1
ATOM 1389 N N . PRO A 1 165 ? 13.512 0.560 -17.273 1.00 89.31 165 PRO A N 1
ATOM 1390 C CA . PRO A 1 165 ? 14.667 -0.125 -16.701 1.00 89.31 165 PRO A CA 1
ATOM 1391 C C . PRO A 1 165 ? 15.872 0.815 -16.677 1.00 89.31 165 PRO A C 1
ATOM 1393 O O . PRO A 1 165 ? 16.307 1.287 -17.723 1.00 89.31 165 PRO A O 1
ATOM 1396 N N . THR A 1 166 ? 16.410 1.075 -15.488 1.00 88.12 166 THR A N 1
ATOM 1397 C CA . THR A 1 166 ? 17.610 1.909 -15.328 1.00 88.12 166 THR A CA 1
ATOM 1398 C C . THR A 1 166 ? 18.843 1.132 -15.785 1.00 88.12 166 THR A C 1
ATOM 1400 O O . THR A 1 166 ? 18.862 -0.097 -15.742 1.00 88.12 166 THR A O 1
ATOM 1403 N N . ASP A 1 167 ? 19.909 1.833 -16.154 1.00 87.19 167 ASP A N 1
ATOM 1404 C CA . ASP A 1 167 ? 21.174 1.303 -16.680 1.00 87.19 167 ASP A CA 1
ATOM 1405 C C . ASP A 1 167 ? 21.714 0.086 -15.899 1.00 87.19 167 ASP A C 1
ATOM 1407 O O . ASP A 1 167 ? 22.122 -0.905 -16.500 1.00 87.19 167 ASP A O 1
ATOM 1411 N N . ALA A 1 168 ? 21.636 0.097 -14.563 1.00 86.38 168 ALA A N 1
ATOM 1412 C CA . ALA A 1 168 ? 22.035 -1.037 -13.719 1.00 86.38 168 ALA A CA 1
ATOM 1413 C C . ALA A 1 168 ? 21.166 -2.298 -13.921 1.00 86.38 168 ALA A C 1
ATOM 1415 O O . ALA A 1 168 ? 21.678 -3.416 -13.889 1.00 86.38 168 ALA A O 1
ATOM 1416 N N . ASP A 1 169 ? 19.863 -2.134 -14.163 1.00 87.56 169 ASP A N 1
ATOM 1417 C CA . ASP A 1 169 ? 18.961 -3.236 -14.506 1.00 87.56 169 ASP A CA 1
ATOM 1418 C C . ASP A 1 169 ? 19.256 -3.763 -15.925 1.00 87.56 169 ASP A C 1
ATOM 1420 O O . ASP A 1 169 ? 19.208 -4.972 -16.145 1.00 87.56 169 ASP A O 1
ATOM 1424 N N . ILE A 1 170 ? 19.648 -2.889 -16.862 1.00 87.25 170 ILE A N 1
ATOM 1425 C CA . ILE A 1 170 ? 20.076 -3.272 -18.223 1.00 87.25 170 ILE A CA 1
ATOM 1426 C C . ILE A 1 170 ? 21.413 -4.035 -18.197 1.00 87.25 170 ILE A C 1
ATOM 1428 O O . ILE A 1 170 ? 21.568 -5.024 -18.912 1.00 87.25 170 ILE A O 1
ATOM 1432 N N . VAL A 1 171 ? 22.361 -3.653 -17.335 1.00 85.50 171 VAL A N 1
ATOM 1433 C CA . VAL A 1 171 ? 23.615 -4.405 -17.122 1.00 85.50 171 VAL A CA 1
ATOM 1434 C C . VAL A 1 171 ? 23.343 -5.801 -16.542 1.00 85.50 171 VAL A C 1
ATOM 1436 O O . VAL A 1 171 ? 23.926 -6.777 -17.008 1.00 85.50 171 VAL A O 1
ATOM 1439 N N . VAL A 1 172 ? 22.405 -5.928 -15.594 1.00 85.00 172 VAL A N 1
ATOM 1440 C CA . VAL A 1 172 ? 21.968 -7.227 -15.031 1.00 85.00 172 VAL A CA 1
ATOM 1441 C C . VAL A 1 172 ? 21.196 -8.091 -16.041 1.00 85.00 172 VAL A C 1
ATOM 1443 O O . VAL A 1 172 ? 21.123 -9.310 -15.884 1.00 85.00 172 VAL A O 1
ATOM 1446 N N . LEU A 1 173 ? 20.622 -7.488 -17.085 1.00 83.75 173 LEU A N 1
ATOM 1447 C CA . LEU A 1 173 ? 20.073 -8.224 -18.224 1.00 83.75 173 LEU A CA 1
ATOM 1448 C C . LEU A 1 173 ? 21.180 -8.702 -19.169 1.00 83.75 173 LEU A C 1
ATOM 1450 O O . LEU A 1 173 ? 21.181 -9.873 -19.537 1.00 83.75 173 LEU A O 1
ATOM 1454 N N . ARG A 1 174 ? 22.145 -7.837 -19.506 1.00 83.56 174 ARG A N 1
ATOM 1455 C CA . ARG A 1 174 ? 23.261 -8.175 -20.406 1.00 83.56 174 ARG A CA 1
ATOM 1456 C C . ARG A 1 174 ? 24.106 -9.348 -19.917 1.00 83.56 174 ARG A C 1
ATOM 1458 O O . ARG A 1 174 ? 24.455 -10.211 -20.715 1.00 83.56 174 ARG A O 1
ATOM 1465 N N . SER A 1 175 ? 24.375 -9.439 -18.615 1.00 80.50 175 SER A N 1
ATOM 1466 C CA . SER A 1 175 ? 25.154 -10.554 -18.048 1.00 80.50 175 SER A CA 1
ATOM 1467 C C . SER A 1 175 ? 24.467 -11.929 -18.146 1.00 80.50 175 SER A C 1
ATOM 1469 O O . SER A 1 175 ? 25.066 -12.935 -17.773 1.00 80.50 175 SER A O 1
ATOM 1471 N N . ARG A 1 176 ? 23.229 -11.990 -18.662 1.00 77.00 176 ARG A N 1
ATOM 1472 C CA . ARG A 1 176 ? 22.502 -13.225 -19.013 1.00 77.00 176 ARG A CA 1
ATOM 1473 C C . ARG A 1 176 ? 22.475 -13.529 -20.510 1.00 77.00 176 ARG A C 1
ATOM 1475 O O . ARG A 1 176 ? 22.076 -14.624 -20.885 1.00 77.00 176 ARG A O 1
ATOM 1482 N N . ASP A 1 177 ? 22.844 -12.568 -21.355 1.00 74.31 177 ASP A N 1
ATOM 1483 C CA . ASP A 1 177 ? 23.173 -12.835 -22.760 1.00 74.31 177 ASP A CA 1
ATOM 1484 C C . ASP A 1 177 ? 24.629 -13.334 -22.871 1.00 74.31 177 ASP A C 1
ATOM 1486 O O . ASP A 1 177 ? 24.965 -14.099 -23.767 1.00 74.31 177 ASP A O 1
ATOM 1490 N N . GLU A 1 178 ? 25.483 -12.910 -21.931 1.00 65.31 178 GLU A N 1
ATOM 1491 C CA . GLU A 1 178 ? 26.922 -13.206 -21.858 1.00 65.31 178 GLU A CA 1
ATOM 1492 C C . GLU A 1 178 ? 27.252 -14.495 -21.064 1.00 65.31 178 GLU A C 1
ATOM 1494 O O . GLU A 1 178 ? 28.419 -14.857 -20.934 1.00 65.31 178 GLU A O 1
ATOM 1499 N N . SER A 1 179 ? 26.252 -15.210 -20.531 1.00 59.56 179 SER A N 1
ATOM 1500 C CA . SER A 1 179 ? 26.460 -16.523 -19.905 1.00 59.56 179 SER A CA 1
ATOM 1501 C C . SER A 1 179 ? 26.578 -17.618 -20.969 1.00 59.56 179 SER A C 1
ATOM 1503 O O . SER A 1 179 ? 25.598 -17.888 -21.666 1.00 59.56 179 SER A O 1
ATOM 1505 N N . GLU A 1 180 ? 27.753 -18.251 -21.052 1.00 54.16 180 GLU A N 1
ATOM 1506 C CA . GLU A 1 180 ? 28.058 -19.377 -21.951 1.00 54.16 180 GLU A CA 1
ATOM 1507 C C . GLU A 1 180 ? 26.929 -20.428 -21.995 1.00 54.16 180 GLU A C 1
ATOM 1509 O O . GLU A 1 180 ? 26.344 -20.750 -20.951 1.00 54.16 180 GLU A O 1
ATOM 1514 N N . PRO A 1 181 ? 26.627 -21.009 -23.173 1.00 56.19 181 PRO A N 1
ATOM 1515 C CA . PRO A 1 181 ? 25.652 -22.080 -23.287 1.00 56.19 181 PRO A CA 1
ATOM 1516 C C . PRO A 1 181 ? 26.201 -23.362 -22.649 1.00 56.19 181 PRO A C 1
ATOM 1518 O O . PRO A 1 181 ? 26.830 -24.178 -23.320 1.00 56.19 181 PRO A O 1
ATOM 1521 N N . MET A 1 182 ? 25.909 -23.564 -21.359 1.00 54.06 182 MET A N 1
ATOM 1522 C CA . MET A 1 182 ? 25.911 -24.911 -20.780 1.00 54.06 182 MET A CA 1
ATOM 1523 C C . MET A 1 182 ? 25.030 -25.833 -21.629 1.00 54.06 182 MET A C 1
ATOM 1525 O O . MET A 1 182 ? 24.040 -25.379 -22.219 1.00 54.06 182 MET A O 1
ATOM 1529 N N . ASP A 1 183 ? 25.404 -27.111 -21.681 1.00 52.25 183 ASP A N 1
ATOM 1530 C CA . ASP A 1 183 ? 24.769 -28.111 -22.534 1.00 52.25 183 ASP A CA 1
ATOM 1531 C C . ASP A 1 183 ? 23.241 -28.086 -22.402 1.00 52.25 183 ASP A C 1
ATOM 1533 O O . ASP A 1 183 ? 22.676 -27.988 -21.308 1.00 52.25 183 ASP A O 1
ATOM 1537 N N . ALA A 1 184 ? 22.568 -28.116 -23.555 1.00 56.06 184 ALA A N 1
ATOM 1538 C CA . ALA A 1 184 ? 21.188 -27.645 -23.698 1.00 56.06 184 ALA A CA 1
ATOM 1539 C C . ALA A 1 184 ? 20.143 -28.432 -22.881 1.00 56.06 184 ALA A C 1
ATOM 1541 O O . ALA A 1 184 ? 19.013 -27.960 -22.738 1.00 56.06 184 ALA A O 1
ATOM 1542 N N . ASP A 1 185 ? 20.531 -29.589 -22.346 1.00 56.25 185 ASP A N 1
ATOM 1543 C CA . ASP A 1 185 ? 19.677 -30.545 -21.646 1.00 56.25 185 ASP A CA 1
ATOM 1544 C C . ASP A 1 185 ? 19.658 -30.363 -20.107 1.00 56.25 185 ASP A C 1
ATOM 1546 O O . ASP A 1 185 ? 18.763 -30.898 -19.456 1.00 56.25 185 ASP A O 1
ATOM 1550 N N . GLU A 1 186 ? 20.572 -29.576 -19.508 1.00 50.16 186 GLU A N 1
ATOM 1551 C CA . GLU A 1 186 ? 20.666 -29.384 -18.037 1.00 50.16 186 GLU A CA 1
ATOM 1552 C C . GLU A 1 186 ? 20.321 -27.961 -17.530 1.00 50.16 186 GLU A C 1
ATOM 1554 O O . GLU A 1 186 ? 20.671 -27.581 -16.411 1.00 50.16 186 GLU A O 1
ATOM 1559 N N . LEU A 1 187 ? 19.591 -27.145 -18.302 1.00 49.28 187 LEU A N 1
ATOM 1560 C CA . LEU A 1 187 ? 19.149 -25.810 -17.855 1.00 49.28 187 LEU A CA 1
ATOM 1561 C C . LEU A 1 187 ? 17.829 -25.872 -17.046 1.00 49.28 187 LEU A C 1
ATOM 1563 O O . LEU A 1 187 ? 16.775 -26.106 -17.642 1.00 49.28 187 LEU A O 1
ATOM 1567 N N . PRO A 1 188 ? 17.810 -25.579 -15.721 1.00 43.34 188 PRO A N 1
ATOM 1568 C CA . PRO A 1 188 ? 16.634 -25.840 -14.873 1.00 43.34 188 PRO A CA 1
ATOM 1569 C C . PRO A 1 188 ? 15.388 -25.003 -15.191 1.00 43.34 188 PRO A C 1
ATOM 1571 O O . PRO A 1 188 ? 14.284 -25.367 -14.784 1.00 43.34 188 PRO A O 1
ATOM 1574 N N . CYS A 1 189 ? 15.540 -23.872 -15.890 1.00 42.38 189 CYS A N 1
ATOM 1575 C CA . CYS A 1 189 ? 14.418 -23.101 -16.421 1.00 42.38 189 CYS A CA 1
ATOM 1576 C C . CYS A 1 189 ? 14.822 -22.156 -17.571 1.00 42.38 189 CYS A C 1
ATOM 1578 O O . CYS A 1 189 ? 15.359 -21.081 -17.341 1.00 42.38 189 CYS A O 1
ATOM 1580 N N . GLY A 1 190 ? 14.450 -22.525 -18.803 1.00 47.91 190 GLY A N 1
ATOM 1581 C CA . GLY A 1 190 ? 14.164 -21.604 -19.915 1.00 47.91 190 GLY A CA 1
ATOM 1582 C C . GLY A 1 190 ? 15.321 -20.805 -20.543 1.00 47.91 190 GLY A C 1
ATOM 1583 O O . GLY A 1 190 ? 15.934 -19.941 -19.923 1.00 47.91 190 GLY A O 1
ATOM 1584 N N . ARG A 1 191 ? 15.489 -20.946 -21.867 1.00 48.22 191 ARG A N 1
ATOM 1585 C CA . ARG A 1 191 ? 16.158 -19.937 -22.712 1.00 48.22 191 ARG A CA 1
ATOM 1586 C C . ARG A 1 191 ? 15.353 -18.624 -22.716 1.00 48.22 191 ARG A C 1
ATOM 1588 O O . ARG A 1 191 ? 14.542 -18.401 -23.613 1.00 48.22 191 ARG A O 1
ATOM 1595 N N . GLY A 1 192 ? 15.563 -17.749 -21.735 1.00 59.19 192 GLY A N 1
ATOM 1596 C CA . GLY A 1 192 ? 14.954 -16.417 -21.737 1.00 59.19 192 GLY A CA 1
ATOM 1597 C C . GLY A 1 192 ? 15.187 -15.618 -20.458 1.00 59.19 192 GLY A C 1
ATOM 1598 O O . GLY A 1 192 ? 14.917 -16.089 -19.358 1.00 59.19 192 GLY A O 1
ATOM 1599 N N . GLY A 1 193 ? 15.655 -14.375 -20.599 1.00 70.75 193 GLY A N 1
ATOM 1600 C CA . GLY A 1 193 ? 15.870 -13.479 -19.457 1.00 70.75 193 GLY A CA 1
ATOM 1601 C C . GLY A 1 193 ? 16.979 -12.440 -19.616 1.00 70.75 193 GLY A C 1
ATOM 1602 O O . GLY A 1 193 ? 17.114 -11.607 -18.719 1.00 70.75 193 GLY A O 1
ATOM 1603 N N . GLY A 1 194 ? 17.751 -12.494 -20.706 1.00 82.44 194 GLY A N 1
ATOM 1604 C CA . GLY A 1 194 ? 18.659 -11.434 -21.152 1.00 82.44 194 GLY A CA 1
ATOM 1605 C C . GLY A 1 194 ? 17.994 -10.414 -22.089 1.00 82.44 194 GLY A C 1
ATOM 1606 O O . GLY A 1 194 ? 16.770 -10.426 -22.283 1.00 82.44 194 GLY A O 1
ATOM 1607 N N . THR A 1 195 ? 18.791 -9.500 -22.641 1.00 83.75 195 THR A N 1
ATOM 1608 C CA . THR A 1 195 ? 18.323 -8.336 -23.406 1.00 83.75 195 THR A CA 1
ATOM 1609 C C . THR A 1 195 ? 17.731 -8.674 -24.772 1.00 83.75 195 THR A C 1
ATOM 1611 O O . THR A 1 195 ? 16.706 -8.085 -25.131 1.00 83.75 195 THR A O 1
ATOM 1614 N N . ASP A 1 196 ? 18.290 -9.636 -25.511 1.00 83.56 196 ASP A N 1
ATOM 1615 C CA . ASP A 1 196 ? 17.772 -9.993 -26.840 1.00 83.56 196 ASP A CA 1
ATOM 1616 C C . ASP A 1 196 ? 16.401 -10.681 -26.728 1.00 83.56 196 ASP A C 1
ATOM 1618 O O . ASP A 1 196 ? 15.447 -10.312 -27.418 1.00 83.56 196 ASP A O 1
ATOM 1622 N N . PHE A 1 197 ? 16.253 -11.592 -25.758 1.00 85.44 197 PHE A N 1
ATOM 1623 C CA . PHE A 1 197 ? 14.967 -12.217 -25.431 1.00 85.44 197 PHE A CA 1
ATOM 1624 C C . PHE A 1 197 ? 13.917 -11.183 -24.998 1.00 85.44 197 PHE A C 1
ATOM 1626 O O . PHE A 1 197 ? 12.782 -11.218 -25.474 1.00 85.44 197 PHE A O 1
ATOM 1633 N N . MET A 1 198 ? 14.277 -10.233 -24.123 1.00 86.94 198 MET A N 1
ATOM 1634 C CA . MET A 1 198 ? 13.347 -9.173 -23.715 1.00 86.94 198 MET A CA 1
ATOM 1635 C C . MET A 1 198 ? 12.938 -8.273 -24.883 1.00 86.94 198 MET A C 1
ATOM 1637 O O . MET A 1 198 ? 11.761 -7.937 -24.999 1.00 86.94 198 MET A O 1
ATOM 1641 N N . THR A 1 199 ? 13.871 -7.936 -25.773 1.00 88.31 199 THR A N 1
ATOM 1642 C CA . THR A 1 199 ? 13.596 -7.156 -26.988 1.00 88.31 199 THR A CA 1
ATOM 1643 C C . THR A 1 199 ? 12.616 -7.888 -27.910 1.00 88.31 199 THR A C 1
ATOM 1645 O O . THR A 1 199 ? 11.661 -7.288 -28.410 1.00 88.31 199 THR A O 1
ATOM 1648 N N . GLN A 1 200 ? 12.807 -9.196 -28.114 1.00 88.62 200 GLN A N 1
ATOM 1649 C CA . GLN A 1 200 ? 11.893 -10.027 -28.900 1.00 88.62 200 GLN A CA 1
ATOM 1650 C C . GLN A 1 200 ? 10.501 -10.114 -28.250 1.00 88.62 200 GLN A C 1
ATOM 1652 O O . GLN A 1 200 ? 9.493 -9.960 -28.941 1.00 88.62 200 GLN A O 1
ATOM 1657 N N . LEU A 1 201 ? 10.439 -10.296 -26.926 1.00 88.38 201 LEU A N 1
ATOM 1658 C CA . LEU A 1 201 ? 9.188 -10.374 -26.168 1.00 88.38 201 LEU A CA 1
ATOM 1659 C C . LEU A 1 201 ? 8.406 -9.049 -26.195 1.00 88.38 201 LEU A C 1
ATOM 1661 O O . LEU A 1 201 ? 7.194 -9.073 -26.395 1.00 88.38 201 LEU A O 1
ATOM 1665 N N . MET A 1 202 ? 9.082 -7.900 -26.069 1.00 89.81 202 MET A N 1
ATOM 1666 C CA . MET A 1 202 ? 8.461 -6.576 -26.233 1.00 89.81 202 MET A CA 1
ATOM 1667 C C . MET A 1 202 ? 7.817 -6.438 -27.620 1.00 89.81 202 MET A C 1
ATOM 1669 O O . MET A 1 202 ? 6.635 -6.114 -27.727 1.00 89.81 202 MET A O 1
ATOM 1673 N N . ARG A 1 203 ? 8.557 -6.761 -28.691 1.00 89.31 203 ARG A N 1
ATOM 1674 C CA . ARG A 1 203 ? 8.040 -6.710 -30.072 1.00 89.31 203 ARG A CA 1
ATOM 1675 C C . ARG A 1 203 ? 6.836 -7.636 -30.280 1.00 89.31 203 ARG A C 1
ATOM 1677 O O . ARG A 1 203 ? 5.893 -7.241 -30.960 1.00 89.31 203 ARG A O 1
ATOM 1684 N N . ALA A 1 204 ? 6.847 -8.828 -29.679 1.00 88.69 204 ALA A N 1
ATOM 1685 C CA . ALA A 1 204 ? 5.736 -9.781 -29.735 1.00 88.69 204 ALA A CA 1
ATOM 1686 C C . ALA A 1 204 ? 4.480 -9.306 -28.974 1.00 88.69 204 ALA A C 1
ATOM 1688 O O . ALA A 1 204 ? 3.371 -9.678 -29.345 1.00 88.69 204 ALA A O 1
ATOM 1689 N N . GLN A 1 205 ? 4.640 -8.465 -27.946 1.00 87.88 205 GLN A N 1
ATOM 1690 C CA . GLN A 1 205 ? 3.541 -7.865 -27.176 1.00 87.88 205 GLN A CA 1
ATOM 1691 C C . GLN A 1 205 ? 3.077 -6.493 -27.707 1.00 87.88 205 GLN A C 1
ATOM 1693 O O . GLN A 1 205 ? 2.273 -5.834 -27.055 1.00 87.88 205 GLN A O 1
ATOM 1698 N N . GLY A 1 206 ? 3.560 -6.041 -28.872 1.00 88.81 206 GLY A N 1
ATOM 1699 C CA . GLY A 1 206 ? 3.177 -4.738 -29.439 1.00 88.81 206 GLY A CA 1
ATOM 1700 C C . GLY A 1 206 ? 3.901 -3.528 -28.830 1.00 88.81 206 GLY A C 1
ATOM 1701 O O . GLY A 1 206 ? 3.455 -2.398 -28.999 1.00 88.81 206 GLY A O 1
ATOM 1702 N N . LEU A 1 207 ? 5.017 -3.754 -28.132 1.00 88.44 207 LEU A N 1
ATOM 1703 C CA . LEU A 1 207 ? 5.830 -2.730 -27.466 1.00 88.44 207 LEU A CA 1
ATOM 1704 C C . LEU A 1 207 ? 7.081 -2.393 -28.303 1.00 88.44 207 LEU A C 1
ATOM 1706 O O . LEU A 1 207 ? 8.221 -2.529 -27.848 1.00 88.44 207 LEU A O 1
ATOM 1710 N N . GLN A 1 208 ? 6.899 -2.034 -29.583 1.00 89.31 208 GLN A N 1
ATOM 1711 C CA . GLN A 1 208 ? 8.035 -1.792 -30.490 1.00 89.31 208 GLN A CA 1
ATOM 1712 C C . GLN A 1 208 ? 8.882 -0.576 -30.073 1.00 89.31 208 GLN A C 1
ATOM 1714 O O . GLN A 1 208 ? 10.107 -0.655 -30.117 1.00 89.31 208 GLN A O 1
ATOM 1719 N N . LYS A 1 209 ? 8.258 0.511 -29.596 1.00 88.88 209 LYS A N 1
ATOM 1720 C CA . LYS A 1 209 ? 8.950 1.747 -29.160 1.00 88.88 209 LYS A CA 1
ATOM 1721 C C . LYS A 1 209 ? 9.771 1.547 -27.882 1.00 88.88 209 LYS A C 1
ATOM 1723 O O . LYS A 1 209 ? 10.712 2.291 -27.592 1.00 88.88 209 LYS A O 1
ATOM 1728 N N . GLU A 1 210 ? 9.396 0.555 -27.088 1.00 88.69 210 GLU A N 1
ATOM 1729 C CA . GLU A 1 210 ? 10.077 0.131 -25.874 1.00 88.69 210 GLU A CA 1
ATOM 1730 C C . GLU A 1 210 ? 11.267 -0.757 -26.235 1.00 88.69 210 GLU A C 1
ATOM 1732 O O . GLU A 1 210 ? 12.365 -0.528 -25.728 1.00 88.69 210 GLU A O 1
ATOM 1737 N N . ALA A 1 211 ? 11.077 -1.682 -27.183 1.00 89.31 211 ALA A N 1
ATOM 1738 C CA . ALA A 1 211 ? 12.133 -2.535 -27.721 1.00 89.31 211 ALA A CA 1
ATOM 1739 C C . ALA A 1 211 ? 13.236 -1.731 -28.432 1.00 89.31 211 ALA A C 1
ATOM 1741 O O . ALA A 1 211 ? 14.418 -1.940 -28.168 1.00 89.31 211 ALA A O 1
ATOM 1742 N N . GLU A 1 212 ? 12.866 -0.792 -29.307 1.00 89.94 212 GLU A N 1
ATOM 1743 C CA . GLU A 1 212 ? 13.805 0.065 -30.046 1.00 89.94 212 GLU A CA 1
ATOM 1744 C C . GLU A 1 212 ? 14.635 0.948 -29.106 1.00 89.94 212 GLU A C 1
ATOM 1746 O O . GLU A 1 212 ? 15.856 1.035 -29.250 1.00 89.94 212 GLU A O 1
ATOM 1751 N N . TRP A 1 213 ? 13.996 1.550 -28.096 1.00 89.25 213 TRP A N 1
ATOM 1752 C CA . TRP A 1 213 ? 14.698 2.306 -27.057 1.00 89.25 213 TRP A CA 1
ATOM 1753 C C . TRP A 1 213 ? 15.624 1.415 -26.225 1.00 89.25 213 TRP A C 1
ATOM 1755 O O . TRP A 1 213 ? 16.761 1.808 -25.976 1.00 89.25 213 TRP A O 1
ATOM 1765 N N . LEU A 1 214 ? 15.187 0.210 -25.839 1.00 88.12 214 LEU A N 1
ATOM 1766 C CA . LEU A 1 214 ? 16.019 -0.717 -25.069 1.00 88.12 214 LEU A CA 1
ATOM 1767 C C . LEU A 1 214 ? 17.275 -1.100 -25.866 1.00 88.12 214 LEU A C 1
ATOM 1769 O O . LEU A 1 214 ? 18.380 -1.008 -25.336 1.00 88.12 214 LEU A O 1
ATOM 1773 N N . GLN A 1 215 ? 17.131 -1.430 -27.154 1.00 88.75 215 GLN A N 1
ATOM 1774 C CA . GLN A 1 215 ? 18.265 -1.698 -28.047 1.00 88.75 215 GLN A CA 1
ATOM 1775 C C . GLN A 1 215 ? 19.198 -0.490 -28.189 1.00 88.75 215 GLN A C 1
ATOM 1777 O O . GLN A 1 215 ? 20.415 -0.641 -28.071 1.00 88.75 215 GLN A O 1
ATOM 1782 N N . ARG A 1 216 ? 18.651 0.715 -28.397 1.00 87.31 216 ARG A N 1
ATOM 1783 C CA . ARG A 1 216 ? 19.436 1.955 -28.487 1.00 87.31 216 ARG A CA 1
ATOM 1784 C C . ARG A 1 216 ? 20.227 2.211 -27.200 1.00 87.31 216 ARG A C 1
ATOM 1786 O O . ARG A 1 216 ? 21.439 2.399 -27.261 1.00 87.31 216 ARG A O 1
ATOM 1793 N N . LYS A 1 217 ? 19.571 2.114 -26.041 1.00 86.25 217 LYS A N 1
ATOM 1794 C CA . LYS A 1 217 ? 20.178 2.274 -24.712 1.00 86.25 217 LYS A CA 1
ATOM 1795 C C . LYS A 1 217 ? 21.262 1.217 -24.448 1.00 86.25 217 LYS A C 1
ATOM 1797 O O . LYS A 1 217 ? 22.305 1.546 -23.889 1.00 86.25 217 LYS A O 1
ATOM 1802 N N . ILE A 1 218 ? 21.077 -0.026 -24.907 1.00 86.62 218 ILE A N 1
ATOM 1803 C CA . ILE A 1 218 ? 22.107 -1.082 -24.862 1.00 86.62 218 ILE A CA 1
ATOM 1804 C C . ILE A 1 218 ? 23.322 -0.727 -25.727 1.00 86.62 218 ILE A C 1
ATOM 1806 O O . ILE A 1 218 ? 24.447 -0.962 -25.292 1.00 86.62 218 ILE A O 1
ATOM 1810 N N . LEU A 1 219 ? 23.131 -0.152 -26.920 1.00 86.12 219 LEU A N 1
ATOM 1811 C CA . LEU A 1 219 ? 24.240 0.289 -27.777 1.00 86.12 219 LEU A CA 1
ATOM 1812 C C . LEU A 1 219 ? 25.030 1.436 -27.129 1.00 86.12 219 LEU A C 1
ATOM 1814 O O . LEU A 1 219 ? 26.258 1.363 -27.085 1.00 86.12 219 LEU A O 1
ATOM 1818 N N . THR A 1 220 ? 24.352 2.426 -26.538 1.00 85.19 220 THR A N 1
ATOM 1819 C CA . THR A 1 220 ? 24.999 3.481 -25.736 1.00 85.19 220 THR A CA 1
ATOM 1820 C C . THR A 1 220 ? 25.784 2.881 -24.561 1.00 85.19 220 THR A C 1
ATOM 1822 O O . THR A 1 220 ? 26.960 3.184 -24.386 1.00 85.19 220 THR A O 1
ATOM 1825 N N . LEU A 1 221 ? 25.197 1.933 -23.816 1.00 82.00 221 LEU A N 1
ATOM 1826 C CA . LEU A 1 221 ? 25.849 1.225 -22.698 1.00 82.00 221 LEU A CA 1
ATOM 1827 C C . LEU A 1 221 ? 26.929 0.204 -23.115 1.00 82.00 221 LEU A C 1
ATOM 1829 O O . LEU A 1 221 ? 27.611 -0.353 -22.252 1.00 82.00 221 LEU A O 1
ATOM 1833 N N . ARG A 1 222 ? 27.103 -0.068 -24.413 1.00 81.38 222 ARG A N 1
ATOM 1834 C CA . ARG A 1 222 ? 28.267 -0.789 -24.961 1.00 81.38 222 ARG A CA 1
ATOM 1835 C C . ARG A 1 222 ? 29.396 0.162 -25.390 1.00 81.38 222 ARG A C 1
ATOM 1837 O O . ARG A 1 222 ? 30.495 -0.309 -25.651 1.00 81.38 222 ARG A O 1
ATOM 1844 N N . GLY A 1 223 ? 29.146 1.475 -25.429 1.00 76.88 223 GLY A N 1
ATOM 1845 C CA . GLY A 1 223 ? 30.052 2.470 -26.014 1.00 76.88 223 GLY A CA 1
ATOM 1846 C C . GLY A 1 223 ? 29.954 2.568 -27.542 1.00 76.88 223 GLY A C 1
ATOM 1847 O O . GLY A 1 223 ? 30.790 3.208 -28.170 1.00 76.88 223 GLY A O 1
ATOM 1848 N N . ASN A 1 224 ? 28.937 1.946 -28.152 1.00 74.38 224 ASN A N 1
ATOM 1849 C CA . ASN A 1 224 ? 28.755 1.873 -29.607 1.00 74.38 224 ASN A CA 1
ATOM 1850 C C . ASN A 1 224 ? 27.973 3.068 -30.186 1.00 74.38 224 ASN A C 1
ATOM 1852 O O . ASN A 1 224 ? 27.777 3.137 -31.398 1.00 74.38 224 ASN A O 1
ATOM 1856 N N . LEU A 1 225 ? 27.477 3.971 -29.337 1.00 69.50 225 LEU A N 1
ATOM 1857 C CA . LEU A 1 225 ? 26.691 5.142 -29.718 1.00 69.50 225 LEU A CA 1
ATOM 1858 C C . LEU A 1 225 ? 26.991 6.291 -28.750 1.00 69.50 225 LEU A C 1
ATOM 1860 O O . LEU A 1 225 ? 27.053 6.068 -27.542 1.00 69.50 225 LEU A O 1
ATOM 1864 N N . GLU A 1 226 ? 27.151 7.508 -29.269 1.00 69.12 226 GLU A N 1
ATOM 1865 C CA . GLU A 1 226 ? 27.359 8.701 -28.442 1.00 69.12 226 GLU A CA 1
ATOM 1866 C C . GLU A 1 226 ? 26.145 8.964 -27.536 1.00 69.12 226 GLU A C 1
ATOM 1868 O O . GLU A 1 226 ? 24.993 8.910 -27.977 1.00 69.12 226 GLU A O 1
ATOM 1873 N N . THR A 1 227 ? 26.396 9.263 -26.259 1.00 64.94 227 THR A N 1
ATOM 1874 C CA . THR A 1 227 ? 25.341 9.561 -25.283 1.00 64.94 227 THR A CA 1
ATOM 1875 C C . THR A 1 227 ? 24.703 10.912 -25.590 1.00 64.94 227 THR A C 1
ATOM 1877 O O . THR A 1 227 ? 25.224 11.958 -25.198 1.00 64.94 227 THR A O 1
ATOM 1880 N N . SER A 1 228 ? 23.550 10.906 -26.260 1.00 66.06 228 SER A N 1
ATOM 1881 C CA . SER A 1 228 ? 22.735 12.116 -26.361 1.00 66.06 228 SER A CA 1
ATOM 1882 C C . SER A 1 228 ? 22.173 12.499 -24.985 1.00 66.06 228 SER A C 1
ATOM 1884 O O . SER A 1 228 ? 21.993 11.652 -24.107 1.00 66.06 228 SER A O 1
ATOM 1886 N N . HIS A 1 229 ? 21.856 13.781 -24.798 1.00 61.16 229 HIS A N 1
ATOM 1887 C CA . HIS A 1 229 ? 21.245 14.270 -23.556 1.00 61.16 229 HIS A CA 1
ATOM 1888 C C . HIS A 1 229 ? 19.899 13.576 -23.250 1.00 61.16 229 HIS A C 1
ATOM 1890 O O . HIS A 1 229 ? 19.521 13.454 -22.086 1.00 61.16 229 HIS A O 1
ATOM 1896 N N . ASP A 1 230 ? 19.185 13.104 -24.276 1.00 61.50 230 ASP A N 1
ATOM 1897 C CA . ASP A 1 230 ? 17.891 12.424 -24.140 1.00 61.50 230 ASP A CA 1
ATOM 1898 C C . ASP A 1 230 ? 18.061 10.946 -23.723 1.00 61.50 230 ASP A C 1
ATOM 1900 O O . ASP A 1 230 ? 17.372 10.466 -22.825 1.00 61.50 230 ASP A O 1
ATOM 1904 N N . ASP A 1 231 ? 19.077 10.249 -24.258 1.00 59.22 231 ASP A N 1
ATOM 1905 C CA . ASP A 1 231 ? 19.421 8.857 -23.887 1.00 59.22 231 ASP A CA 1
ATOM 1906 C C . ASP A 1 231 ? 19.909 8.704 -22.428 1.00 59.22 231 ASP A C 1
ATOM 1908 O O . ASP A 1 231 ? 19.990 7.591 -21.896 1.00 59.22 231 ASP A O 1
ATOM 1912 N N . SER A 1 232 ? 20.238 9.818 -21.768 1.00 58.75 232 SER A N 1
ATOM 1913 C CA . SER A 1 232 ? 20.619 9.871 -20.351 1.00 58.75 232 SER A CA 1
ATOM 1914 C C . SER A 1 232 ? 19.411 9.796 -19.400 1.00 58.75 232 SER A C 1
ATOM 1916 O O . SER A 1 232 ? 19.561 9.448 -18.229 1.00 58.75 232 SER A O 1
ATOM 1918 N N . SER A 1 233 ? 18.200 10.097 -19.882 1.00 64.19 233 SER A N 1
ATOM 1919 C CA . SER A 1 233 ? 16.997 10.165 -19.046 1.00 64.19 233 SER A CA 1
ATOM 1920 C C . SER A 1 233 ? 16.281 8.812 -18.937 1.00 64.19 233 SER A C 1
ATOM 1922 O O . SER A 1 233 ? 15.943 8.182 -19.942 1.00 64.19 233 SER A O 1
ATOM 1924 N N . ASP A 1 234 ? 15.986 8.369 -17.711 1.00 72.12 234 ASP A N 1
ATOM 1925 C CA . ASP A 1 234 ? 15.036 7.273 -17.487 1.00 72.12 234 ASP A CA 1
ATOM 1926 C C . ASP A 1 234 ? 13.641 7.720 -17.952 1.00 72.12 234 ASP A C 1
ATOM 1928 O O . ASP A 1 234 ? 13.075 8.665 -17.401 1.00 72.12 234 ASP A O 1
ATOM 1932 N N . ARG A 1 235 ? 13.046 7.037 -18.940 1.00 83.50 235 ARG A N 1
ATOM 1933 C CA . ARG A 1 235 ? 11.685 7.372 -19.398 1.00 83.50 235 ARG A CA 1
ATOM 1934 C C . ARG A 1 235 ? 10.650 6.998 -18.333 1.00 83.50 235 ARG A C 1
ATOM 1936 O O . ARG A 1 235 ? 10.617 5.851 -17.873 1.00 83.50 235 ARG A O 1
ATOM 1943 N N . TRP A 1 236 ? 9.785 7.952 -17.993 1.00 88.69 236 TRP A N 1
ATOM 1944 C CA . TRP A 1 236 ? 8.673 7.781 -17.056 1.00 88.69 236 TRP A CA 1
ATOM 1945 C C . TRP A 1 236 ? 7.325 7.802 -17.777 1.00 88.69 236 TRP A C 1
ATOM 1947 O O . TRP A 1 236 ? 7.085 8.644 -18.639 1.00 88.69 236 TRP A O 1
ATOM 1957 N N . TYR A 1 237 ? 6.426 6.923 -17.348 1.00 88.56 237 TYR A N 1
ATOM 1958 C CA . TYR A 1 237 ? 5.018 6.883 -17.742 1.00 88.56 237 TYR A CA 1
ATOM 1959 C C . TYR A 1 237 ? 4.141 7.023 -16.489 1.00 88.56 237 TYR A C 1
ATOM 1961 O O . TYR A 1 237 ? 4.616 6.805 -15.370 1.00 88.56 237 TYR A O 1
ATOM 1969 N N . CYS A 1 238 ? 2.858 7.359 -16.639 1.00 90.56 238 CYS A N 1
ATOM 1970 C CA . CYS A 1 238 ? 1.918 7.318 -15.520 1.00 90.56 238 CYS A CA 1
ATOM 1971 C C . CYS A 1 238 ? 0.496 6.948 -15.953 1.00 90.56 238 CYS A C 1
ATOM 1973 O O . CYS A 1 238 ? -0.111 7.662 -16.750 1.00 90.56 238 CYS A O 1
ATOM 1975 N N . TYR A 1 239 ? -0.052 5.894 -15.351 1.00 90.44 239 TYR A N 1
ATOM 1976 C CA . TYR A 1 239 ? -1.474 5.575 -15.455 1.00 90.44 239 TYR A CA 1
ATOM 1977 C C . TYR A 1 239 ? -2.269 6.535 -14.570 1.00 90.44 239 TYR A C 1
ATOM 1979 O O . TYR A 1 239 ? -1.894 6.801 -13.420 1.00 90.44 239 TYR A O 1
ATOM 1987 N N . SER A 1 240 ? -3.331 7.091 -15.133 1.00 86.62 240 SER A N 1
ATOM 1988 C CA . SER A 1 240 ? -4.127 8.194 -14.598 1.00 86.62 240 SER A CA 1
ATOM 1989 C C . SER A 1 240 ? -5.615 7.855 -14.460 1.00 86.62 240 SER A C 1
ATOM 1991 O O . SER A 1 240 ? -6.314 8.574 -13.737 1.00 86.62 240 SER A O 1
ATOM 1993 N N . GLU A 1 241 ? -6.078 6.782 -15.099 1.00 89.12 241 GLU A N 1
ATOM 1994 C CA . GLU A 1 241 ? -7.466 6.314 -15.116 1.00 89.12 241 GLU A CA 1
ATOM 1995 C C . GLU A 1 241 ? -7.591 4.916 -14.474 1.00 89.12 241 GLU A C 1
ATOM 1997 O O . GLU A 1 241 ? -6.623 4.152 -14.458 1.00 89.12 241 GLU A O 1
ATOM 2002 N N . PRO A 1 242 ? -8.757 4.560 -13.896 1.00 88.94 242 PRO A N 1
ATOM 2003 C CA . PRO A 1 242 ? -8.923 3.278 -13.207 1.00 88.94 242 PRO A CA 1
ATOM 2004 C C . PRO A 1 242 ? -8.852 2.085 -14.171 1.00 88.94 242 PRO A C 1
ATOM 2006 O O . PRO A 1 242 ? -8.224 1.082 -13.847 1.00 88.94 242 PRO A O 1
ATOM 2009 N N . GLU A 1 243 ? -9.416 2.226 -15.372 1.00 90.69 243 GLU A N 1
ATOM 2010 C CA . GLU A 1 243 ? -9.476 1.172 -16.395 1.00 90.69 243 GLU A CA 1
ATOM 2011 C C . GLU A 1 243 ? -8.072 0.777 -16.899 1.00 90.69 243 GLU A C 1
ATOM 2013 O O . GLU A 1 243 ? -7.820 -0.387 -17.202 1.00 90.69 243 GLU A O 1
ATOM 2018 N N . GLU A 1 244 ? -7.111 1.711 -16.888 1.00 91.19 244 GLU A N 1
ATOM 2019 C CA . GLU A 1 244 ? -5.699 1.421 -17.171 1.00 91.19 244 GLU A CA 1
ATOM 2020 C C . GLU A 1 244 ? -5.052 0.523 -16.100 1.00 91.19 244 GLU A C 1
ATOM 2022 O O . GLU A 1 244 ? -4.174 -0.284 -16.412 1.00 91.19 244 GLU A O 1
ATOM 2027 N N . ILE A 1 245 ? -5.466 0.651 -14.831 1.00 90.62 245 ILE A N 1
ATOM 2028 C CA . ILE A 1 245 ? -4.975 -0.199 -13.734 1.00 90.62 245 ILE A CA 1
ATOM 2029 C C . ILE A 1 245 ? -5.586 -1.597 -13.839 1.00 90.62 245 ILE A C 1
ATOM 2031 O O . ILE A 1 245 ? -4.875 -2.578 -13.621 1.00 90.62 245 ILE A O 1
ATOM 2035 N N . ASP A 1 246 ? -6.865 -1.697 -14.200 1.00 92.12 246 ASP A N 1
ATOM 2036 C CA . ASP A 1 246 ? -7.535 -2.983 -14.413 1.00 92.12 246 ASP A CA 1
ATOM 2037 C C . ASP A 1 246 ? -6.879 -3.747 -15.580 1.00 92.12 246 ASP A C 1
ATOM 2039 O O . ASP A 1 246 ? -6.426 -4.880 -15.400 1.00 92.12 246 ASP A O 1
ATOM 2043 N N . ALA A 1 247 ? -6.671 -3.086 -16.725 1.00 92.44 247 ALA A N 1
ATOM 2044 C CA . ALA A 1 247 ? -5.945 -3.653 -17.865 1.00 92.44 247 ALA A CA 1
ATOM 2045 C C . ALA A 1 247 ? -4.500 -4.072 -17.510 1.00 92.44 247 ALA A C 1
ATOM 2047 O O . ALA A 1 247 ? -4.027 -5.125 -17.944 1.00 92.44 247 ALA A O 1
ATOM 2048 N N . LEU A 1 248 ? -3.795 -3.295 -16.677 1.00 90.94 248 LEU A N 1
ATOM 2049 C CA . LEU A 1 248 ? -2.472 -3.667 -16.159 1.00 90.94 248 LEU A CA 1
ATOM 2050 C C . LEU A 1 248 ? -2.531 -4.921 -15.266 1.00 90.94 248 LEU A C 1
ATOM 2052 O O . LEU A 1 248 ? -1.652 -5.780 -15.359 1.00 90.94 248 LEU A O 1
ATOM 2056 N N . LEU A 1 249 ? -3.540 -5.035 -14.397 1.00 91.69 249 LEU A N 1
ATOM 2057 C CA . LEU A 1 249 ? -3.719 -6.179 -13.496 1.00 91.69 249 LEU A CA 1
ATOM 2058 C C . LEU A 1 249 ? -4.078 -7.469 -14.246 1.00 91.69 249 LEU A C 1
ATOM 2060 O O . LEU A 1 249 ? -3.700 -8.548 -13.783 1.00 91.69 249 LEU A O 1
ATOM 2064 N N . GLU A 1 250 ? -4.757 -7.379 -15.390 1.00 92.44 250 GLU A N 1
ATOM 2065 C CA . GLU A 1 250 ? -4.990 -8.509 -16.302 1.00 92.44 250 GLU A CA 1
ATOM 2066 C C . GLU A 1 250 ? -3.730 -8.885 -17.103 1.00 92.44 250 GLU A C 1
ATOM 2068 O O . GLU A 1 250 ? -3.431 -10.066 -17.285 1.00 92.44 250 GLU A O 1
ATOM 2073 N N . TRP A 1 251 ? -2.952 -7.890 -17.539 1.00 90.88 251 TRP A N 1
ATOM 2074 C CA . TRP A 1 251 ? -1.747 -8.069 -18.360 1.00 90.88 251 TRP A CA 1
ATOM 2075 C C . TRP A 1 251 ? -0.531 -8.637 -17.592 1.00 90.88 251 TRP A C 1
ATOM 2077 O O . TRP A 1 251 ? 0.351 -9.274 -18.189 1.00 90.88 251 TRP A O 1
ATOM 2087 N N . LEU A 1 252 ? -0.460 -8.428 -16.272 1.00 89.50 252 LEU A N 1
ATOM 2088 C CA . LEU A 1 252 ? 0.562 -9.004 -15.384 1.00 89.50 252 LEU A CA 1
ATOM 2089 C C . LEU A 1 252 ? 0.353 -10.520 -15.195 1.00 89.50 252 LEU A C 1
ATOM 2091 O O . LEU A 1 252 ? -0.665 -10.962 -14.662 1.00 89.50 252 LEU A O 1
ATOM 2095 N N . ASN A 1 253 ? 1.349 -11.331 -15.567 1.00 84.38 253 ASN A N 1
ATOM 2096 C CA . ASN A 1 253 ? 1.292 -12.791 -15.466 1.00 84.38 253 ASN A CA 1
ATOM 2097 C C . ASN A 1 253 ? 1.402 -13.248 -13.992 1.00 84.38 253 ASN A C 1
ATOM 2099 O O . ASN A 1 253 ? 2.453 -13.057 -13.371 1.00 84.38 253 ASN A O 1
ATOM 2103 N N . PRO A 1 254 ? 0.385 -13.931 -13.428 1.00 80.25 254 PRO A N 1
ATOM 2104 C CA . PRO A 1 254 ? 0.409 -14.383 -12.035 1.00 80.25 254 PRO A CA 1
ATOM 2105 C C . PRO A 1 254 ? 1.465 -15.463 -11.741 1.00 80.25 254 PRO A C 1
ATOM 2107 O O . PRO A 1 254 ? 1.790 -15.681 -10.578 1.00 80.25 254 PRO A O 1
ATOM 2110 N N . GLN A 1 255 ? 2.026 -16.131 -12.757 1.00 80.69 255 GLN A N 1
ATOM 2111 C CA . GLN A 1 255 ? 3.095 -17.125 -12.578 1.00 80.69 255 GLN A CA 1
ATOM 2112 C C . GLN A 1 255 ? 4.491 -16.492 -12.407 1.00 80.69 255 GLN A C 1
ATOM 2114 O O . GLN A 1 255 ? 5.421 -17.152 -11.941 1.00 80.69 255 GLN A O 1
ATOM 2119 N N . GLY A 1 256 ? 4.673 -15.218 -12.771 1.00 81.94 256 GLY A N 1
ATOM 2120 C CA . GLY A 1 256 ? 5.965 -14.543 -12.671 1.00 81.94 256 GLY A CA 1
ATOM 2121 C C . GLY A 1 256 ? 6.272 -14.091 -11.242 1.00 81.94 256 GLY A C 1
ATOM 2122 O O . GLY A 1 256 ? 5.600 -13.214 -10.716 1.00 81.94 256 GLY A O 1
ATOM 2123 N N . VAL A 1 257 ? 7.351 -14.586 -10.619 1.00 84.50 257 VAL A N 1
ATOM 2124 C CA . VAL A 1 257 ? 7.736 -14.244 -9.221 1.00 84.50 257 VAL A CA 1
ATOM 2125 C C . VAL A 1 257 ? 7.857 -12.728 -8.961 1.00 84.50 257 VAL A C 1
ATOM 2127 O O . VAL A 1 257 ? 7.672 -12.269 -7.832 1.00 84.50 257 VAL A O 1
ATOM 2130 N N . ARG A 1 258 ? 8.174 -11.937 -9.995 1.00 86.31 258 ARG A N 1
ATOM 2131 C CA . ARG A 1 258 ? 8.231 -10.466 -9.933 1.00 86.31 258 ARG A CA 1
ATOM 2132 C C . ARG A 1 258 ? 6.844 -9.829 -10.074 1.00 86.31 258 ARG A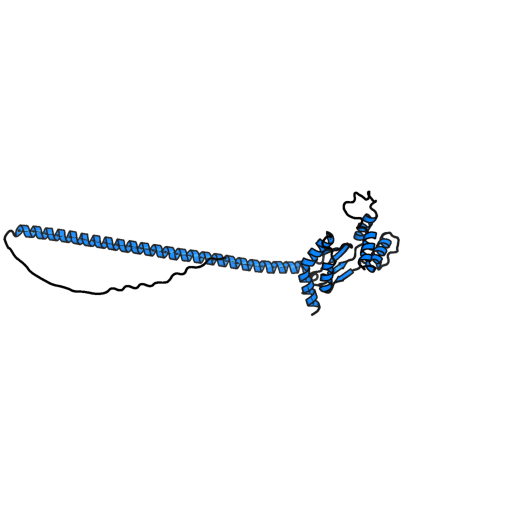 C 1
ATOM 2134 O O . ARG A 1 258 ? 6.466 -9.015 -9.235 1.00 86.31 258 ARG A O 1
ATOM 2141 N N . GLU A 1 259 ? 6.089 -10.258 -11.081 1.00 88.56 259 GLU A N 1
ATOM 2142 C CA . GLU A 1 259 ? 4.737 -9.783 -11.398 1.00 88.56 259 GLU A CA 1
ATOM 2143 C C . GLU A 1 259 ? 3.733 -10.124 -10.299 1.00 88.56 259 GLU A C 1
ATOM 2145 O O . GLU A 1 259 ? 2.988 -9.250 -9.888 1.00 88.56 259 GLU A O 1
ATOM 2150 N N . TYR A 1 260 ? 3.766 -11.340 -9.750 1.00 89.50 260 TYR A N 1
ATOM 2151 C CA . TYR A 1 260 ? 2.936 -11.765 -8.621 1.00 89.50 260 TYR A CA 1
ATOM 2152 C C . TYR A 1 260 ? 3.127 -10.859 -7.395 1.00 89.50 260 TYR A C 1
ATOM 2154 O O . TYR A 1 260 ? 2.162 -10.422 -6.775 1.00 89.50 260 TYR A O 1
ATOM 2162 N N . ARG A 1 261 ? 4.378 -10.495 -7.074 1.00 89.81 261 ARG A N 1
ATOM 2163 C CA . ARG A 1 261 ? 4.664 -9.535 -5.994 1.00 89.81 261 ARG A CA 1
ATOM 2164 C C . ARG A 1 261 ? 4.126 -8.144 -6.326 1.00 89.81 261 ARG A C 1
ATOM 2166 O O . ARG A 1 261 ? 3.498 -7.530 -5.474 1.00 89.81 261 ARG A O 1
ATOM 2173 N N . LEU A 1 262 ? 4.349 -7.664 -7.551 1.00 91.88 262 LEU A N 1
ATOM 2174 C CA . LEU A 1 262 ? 3.851 -6.365 -8.008 1.00 91.88 262 LEU A CA 1
ATOM 2175 C C . LEU A 1 262 ? 2.314 -6.296 -7.970 1.00 91.88 262 LEU A C 1
ATOM 2177 O O . LEU A 1 262 ? 1.770 -5.344 -7.420 1.00 91.88 262 LEU A O 1
ATOM 2181 N N . LYS A 1 263 ? 1.630 -7.317 -8.495 1.00 92.12 263 LYS A N 1
ATOM 2182 C CA . LYS A 1 263 ? 0.172 -7.461 -8.505 1.00 92.12 263 LYS A CA 1
ATOM 2183 C C . LYS A 1 263 ? -0.386 -7.431 -7.085 1.00 92.12 263 LYS A C 1
ATOM 2185 O O . LYS A 1 263 ? -1.213 -6.574 -6.794 1.00 92.12 263 LYS A O 1
ATOM 2190 N N . ASN A 1 264 ? 0.167 -8.234 -6.175 1.00 91.44 264 ASN A N 1
ATOM 2191 C CA . ASN A 1 264 ? -0.249 -8.245 -4.770 1.00 91.44 264 ASN A CA 1
ATOM 2192 C C . ASN A 1 264 ? -0.036 -6.893 -4.056 1.00 91.44 264 ASN A C 1
ATOM 2194 O O . ASN A 1 264 ? -0.791 -6.573 -3.141 1.00 91.44 264 ASN A O 1
ATOM 2198 N N . GLU A 1 265 ? 0.978 -6.093 -4.415 1.00 90.12 265 GLU A N 1
ATOM 2199 C CA . GLU A 1 265 ? 1.136 -4.740 -3.852 1.00 90.12 265 GLU A CA 1
ATOM 2200 C C . GLU A 1 265 ? 0.211 -3.705 -4.516 1.00 90.12 265 GLU A C 1
ATOM 2202 O O . GLU A 1 265 ? -0.277 -2.813 -3.822 1.00 90.12 265 GLU A O 1
ATOM 2207 N N . ILE A 1 266 ? -0.090 -3.827 -5.818 1.00 90.19 266 ILE A N 1
ATOM 2208 C CA . ILE A 1 266 ? -1.098 -2.986 -6.487 1.00 90.19 266 ILE A CA 1
ATOM 2209 C C . ILE A 1 266 ? -2.487 -3.275 -5.903 1.00 90.19 266 ILE A C 1
ATOM 2211 O O . ILE A 1 266 ? -3.156 -2.337 -5.487 1.00 90.19 266 ILE A O 1
ATOM 2215 N N . GLU A 1 267 ? -2.898 -4.540 -5.778 1.00 90.69 267 GLU A N 1
ATOM 2216 C CA . GLU A 1 267 ? -4.209 -4.946 -5.240 1.00 90.69 267 GLU A CA 1
ATOM 2217 C C . GLU A 1 267 ? -4.468 -4.409 -3.819 1.00 90.69 267 GLU A C 1
ATOM 2219 O O . GLU A 1 267 ? -5.581 -3.985 -3.511 1.00 90.69 267 GLU A O 1
ATOM 2224 N N . LYS A 1 268 ? -3.436 -4.319 -2.966 1.00 88.44 268 LYS A N 1
ATOM 2225 C CA . LYS A 1 268 ? -3.545 -3.682 -1.637 1.00 88.44 268 LYS A CA 1
ATOM 2226 C C . LYS A 1 268 ? -3.817 -2.177 -1.702 1.00 88.44 268 LYS A C 1
ATOM 2228 O O . LYS A 1 268 ? -4.508 -1.648 -0.836 1.00 88.44 268 LYS A O 1
ATOM 2233 N N . GLN A 1 269 ? -3.234 -1.476 -2.676 1.00 84.69 269 GLN A N 1
ATOM 2234 C CA . GLN A 1 269 ? -3.363 -0.019 -2.828 1.00 84.69 269 GLN A CA 1
ATOM 2235 C C . GLN A 1 269 ? -4.550 0.380 -3.722 1.00 84.69 269 GLN A C 1
ATOM 2237 O O . GLN A 1 269 ? -5.046 1.502 -3.627 1.00 84.69 269 GLN A O 1
ATOM 2242 N N . TYR A 1 270 ? -5.038 -0.551 -4.545 1.00 87.75 270 TYR A N 1
ATOM 2243 C CA . TYR A 1 270 ? -6.060 -0.402 -5.581 1.00 87.75 270 TYR A CA 1
ATOM 2244 C C . TYR A 1 270 ? -7.283 0.414 -5.143 1.00 87.75 270 TYR A C 1
ATOM 2246 O O . TYR A 1 270 ? -7.663 1.377 -5.810 1.00 87.75 270 TYR A O 1
ATOM 2254 N N . HIS A 1 271 ? -7.861 0.106 -3.976 1.00 84.88 271 HIS A N 1
ATOM 2255 C CA . HIS A 1 271 ? -9.022 0.842 -3.467 1.00 84.88 271 HIS A CA 1
ATOM 2256 C C . HIS A 1 271 ? -8.709 2.322 -3.169 1.00 84.88 271 HIS A C 1
ATOM 2258 O O . HIS A 1 271 ? -9.524 3.196 -3.472 1.00 84.88 271 HIS A O 1
ATOM 2264 N N . GLY A 1 272 ? -7.524 2.619 -2.624 1.00 79.62 272 GLY A N 1
ATOM 2265 C CA . GLY A 1 272 ? -7.055 3.990 -2.400 1.00 79.62 272 GLY A CA 1
ATOM 2266 C C . GLY A 1 272 ? -6.777 4.721 -3.714 1.00 79.62 272 GLY A C 1
ATOM 2267 O O . GLY A 1 272 ? -7.241 5.846 -3.905 1.00 79.62 272 GLY A O 1
ATOM 2268 N N . MET A 1 273 ? -6.110 4.041 -4.653 1.00 84.62 273 MET A N 1
ATOM 2269 C CA . MET A 1 273 ? -5.795 4.552 -5.991 1.00 84.62 273 MET A CA 1
ATOM 2270 C C . MET A 1 273 ? -7.063 4.947 -6.757 1.00 84.62 273 MET A C 1
ATOM 2272 O O . MET A 1 273 ? -7.206 6.108 -7.138 1.00 84.62 273 MET A O 1
ATOM 2276 N N . ILE A 1 274 ? -8.026 4.029 -6.904 1.00 86.00 274 ILE A N 1
ATOM 2277 C CA . ILE A 1 274 ? -9.284 4.289 -7.620 1.00 86.00 274 ILE A CA 1
ATOM 2278 C C . ILE A 1 274 ? -10.143 5.335 -6.904 1.00 86.00 274 ILE A C 1
ATOM 2280 O O . ILE A 1 274 ? -10.735 6.192 -7.564 1.00 86.00 274 ILE A O 1
ATOM 2284 N N . THR A 1 275 ? -10.199 5.318 -5.568 1.00 83.94 275 THR A N 1
ATOM 2285 C CA . THR A 1 275 ? -10.937 6.341 -4.805 1.00 83.94 275 THR A CA 1
ATOM 2286 C C . THR A 1 275 ? -10.340 7.733 -5.013 1.00 83.94 275 THR A C 1
ATOM 2288 O O . THR A 1 275 ? -11.086 8.705 -5.112 1.00 83.94 275 THR A O 1
ATOM 2291 N N . GLY A 1 276 ? -9.013 7.847 -5.113 1.00 78.19 276 GLY A N 1
ATOM 2292 C CA . GLY A 1 276 ? -8.335 9.100 -5.439 1.00 78.19 276 GLY A CA 1
ATOM 2293 C C . GLY A 1 276 ? -8.529 9.532 -6.896 1.00 78.19 276 GLY A C 1
ATOM 2294 O O . GLY A 1 276 ? -8.857 10.690 -7.145 1.00 78.19 276 GLY A O 1
ATOM 2295 N N . MET A 1 277 ? -8.423 8.604 -7.855 1.00 84.31 277 MET A N 1
ATOM 2296 C CA . MET A 1 277 ? -8.674 8.869 -9.280 1.00 84.31 277 MET A CA 1
ATOM 2297 C C . MET A 1 277 ? -10.095 9.388 -9.525 1.00 84.31 277 MET A C 1
ATOM 2299 O O . MET A 1 277 ? -10.268 10.442 -10.132 1.00 84.31 277 MET A O 1
ATOM 2303 N N . LYS A 1 278 ? -11.120 8.708 -8.995 1.00 81.00 278 LYS A N 1
ATOM 2304 C CA . LYS A 1 278 ? -12.530 9.100 -9.184 1.00 81.00 278 LYS A CA 1
ATOM 2305 C C . LYS A 1 278 ? -12.864 10.461 -8.556 1.00 81.00 278 LYS A C 1
ATOM 2307 O O . LYS A 1 278 ? -13.735 11.157 -9.061 1.00 81.00 278 LYS A O 1
ATOM 2312 N N . LYS A 1 279 ? -12.133 10.873 -7.513 1.00 76.06 279 LYS A N 1
ATOM 2313 C CA . LYS A 1 279 ? -12.223 12.203 -6.874 1.00 76.06 279 LYS A CA 1
ATOM 2314 C C . LYS A 1 279 ? -11.345 13.286 -7.527 1.00 76.06 279 LYS A C 1
ATOM 2316 O O . LYS A 1 279 ? -11.213 14.371 -6.971 1.00 76.06 279 LYS A O 1
ATOM 2321 N N . ARG A 1 280 ? -10.695 12.974 -8.654 1.00 68.25 280 ARG A N 1
ATOM 2322 C CA . ARG A 1 280 ? -9.921 13.909 -9.492 1.00 68.25 280 ARG A CA 1
ATOM 2323 C C . ARG A 1 280 ? -10.647 14.240 -10.805 1.00 68.25 280 ARG A C 1
ATOM 2325 O O . ARG A 1 280 ? -10.315 15.231 -11.447 1.00 68.25 280 ARG A O 1
ATOM 2332 N N . THR A 1 281 ? -11.595 13.394 -11.209 1.00 61.84 281 THR A N 1
ATOM 2333 C CA . THR A 1 281 ? -12.420 13.539 -12.425 1.00 61.84 281 THR A CA 1
ATOM 2334 C C . THR A 1 281 ? -13.760 14.248 -12.151 1.00 61.84 281 THR A C 1
ATOM 2336 O O . THR A 1 281 ? -14.474 14.589 -13.091 1.00 61.84 281 THR A O 1
ATOM 2339 N N . HIS A 1 282 ? -14.080 14.490 -10.875 1.00 48.50 282 HIS A N 1
ATOM 2340 C CA . HIS A 1 282 ? -15.209 15.280 -10.375 1.00 48.50 282 HIS A CA 1
ATOM 2341 C C . HIS A 1 282 ? -14.697 16.452 -9.532 1.00 48.50 282 HIS A C 1
ATOM 2343 O O . HIS A 1 282 ? -15.347 17.517 -9.589 1.00 48.50 282 HIS A O 1
#

InterPro domains:
  IPR028941 WHIM2 domain [PF15613] (130-270)

Radius of gyration: 52.59 Å; chains: 1; bounding box: 109×59×137 Å

pLDDT: mean 74.35, std 19.93, range [29.69, 96.56]

Organism: Mortie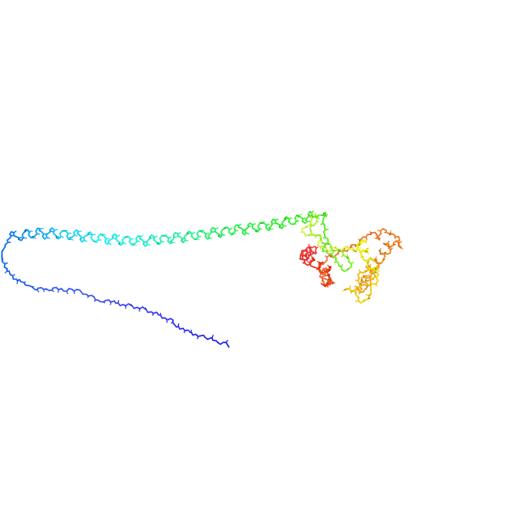rella isabellina (NCBI:txid91625)